Protein AF-A0A284R6Q2-F1 (afdb_monomer_lite)

Structure (mmCIF, N/CA/C/O backbone):
data_AF-A0A284R6Q2-F1
#
_entry.id   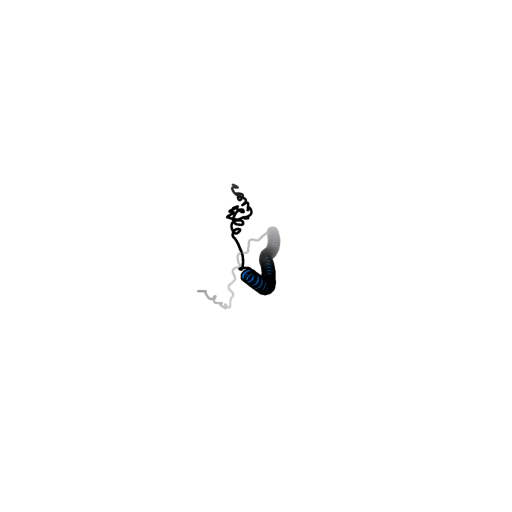AF-A0A284R6Q2-F1
#
loop_
_atom_site.group_PDB
_atom_site.id
_atom_site.type_symbol
_atom_site.label_atom_id
_atom_site.label_alt_id
_atom_site.label_comp_id
_atom_site.label_asym_id
_atom_site.label_entity_id
_atom_site.label_seq_id
_atom_site.pdbx_PDB_ins_code
_atom_site.Cartn_x
_atom_site.Cartn_y
_atom_site.Cartn_z
_atom_site.occupancy
_atom_site.B_iso_or_equiv
_atom_site.auth_seq_id
_atom_site.auth_comp_id
_atom_site.auth_asym_id
_atom_site.auth_atom_id
_atom_site.pdbx_PDB_model_num
ATOM 1 N N . MET A 1 1 ? -2.600 -5.615 -65.727 1.00 42.59 1 MET A N 1
ATOM 2 C CA . MET A 1 1 ? -2.266 -6.598 -66.776 1.00 42.59 1 MET A CA 1
ATOM 3 C C . MET A 1 1 ? -0.764 -6.537 -66.961 1.00 42.59 1 MET A C 1
ATOM 5 O O . MET A 1 1 ? -0.282 -5.507 -67.407 1.00 42.59 1 MET A O 1
ATOM 9 N N . SER A 1 2 ? -0.036 -7.556 -66.511 1.00 50.22 2 SER A N 1
ATOM 10 C CA . SER A 1 2 ? 1.425 -7.605 -66.630 1.00 50.22 2 SER A CA 1
ATOM 11 C C . SER A 1 2 ? 1.773 -8.408 -67.877 1.00 50.22 2 SER A C 1
ATOM 13 O O . SER A 1 2 ? 1.322 -9.544 -68.013 1.00 50.22 2 SER A O 1
ATOM 15 N N . SER A 1 3 ? 2.517 -7.809 -68.802 1.00 52.47 3 SER A N 1
ATOM 16 C CA . SER A 1 3 ? 3.010 -8.486 -69.999 1.00 52.47 3 SER A CA 1
ATOM 17 C C . SER A 1 3 ? 4.077 -9.509 -69.615 1.00 52.47 3 SER A C 1
ATOM 19 O O . SER A 1 3 ? 5.081 -9.163 -68.993 1.00 52.47 3 SER A O 1
ATOM 21 N N . SER A 1 4 ? 3.858 -10.768 -69.985 1.00 65.75 4 SER A N 1
ATOM 22 C CA . SER A 1 4 ? 4.861 -11.829 -69.917 1.00 65.75 4 SER A CA 1
ATOM 23 C C . SER A 1 4 ? 5.992 -11.486 -70.890 1.00 65.75 4 SER A C 1
ATOM 25 O O . SER A 1 4 ? 5.739 -11.338 -72.083 1.00 65.75 4 SER A O 1
ATOM 27 N N . ILE A 1 5 ? 7.221 -11.317 -70.398 1.00 66.38 5 ILE A N 1
ATOM 28 C CA . ILE A 1 5 ? 8.387 -11.108 -71.267 1.00 66.38 5 ILE A CA 1
ATOM 29 C C . ILE A 1 5 ? 8.678 -12.454 -71.940 1.00 66.38 5 ILE A C 1
ATOM 31 O O . ILE A 1 5 ? 9.118 -13.402 -71.292 1.00 66.38 5 ILE A O 1
ATOM 35 N N . GLU A 1 6 ? 8.344 -12.558 -73.224 1.00 70.19 6 GLU A N 1
ATOM 36 C CA . GLU A 1 6 ? 8.549 -13.756 -74.037 1.00 70.19 6 GLU A CA 1
ATOM 37 C C . GLU A 1 6 ? 10.051 -13.911 -74.329 1.00 70.19 6 GLU A C 1
ATOM 39 O O . GLU A 1 6 ? 10.641 -13.134 -75.079 1.00 70.19 6 GLU A O 1
ATOM 44 N N . TYR A 1 7 ? 10.696 -14.892 -73.694 1.00 63.41 7 TYR A N 1
ATOM 45 C CA . TYR A 1 7 ? 12.120 -15.164 -73.887 1.00 63.41 7 TYR A CA 1
ATOM 46 C C . TYR A 1 7 ? 12.334 -15.881 -75.228 1.00 63.41 7 TYR A C 1
ATOM 48 O O . TYR A 1 7 ? 12.028 -17.067 -75.366 1.00 63.41 7 TYR A O 1
ATOM 56 N N . ARG A 1 8 ? 12.831 -15.161 -76.240 1.00 67.94 8 ARG A N 1
ATOM 57 C CA . ARG A 1 8 ? 13.146 -15.730 -77.559 1.00 67.94 8 ARG A CA 1
ATOM 58 C C . ARG A 1 8 ? 14.566 -16.295 -77.586 1.00 67.94 8 ARG A C 1
ATOM 60 O O . ARG A 1 8 ? 15.537 -15.558 -77.461 1.00 67.94 8 ARG A O 1
ATOM 67 N N . HIS A 1 9 ? 14.689 -17.605 -77.804 1.00 63.28 9 HIS A N 1
ATOM 68 C CA . HIS A 1 9 ? 15.965 -18.255 -78.116 1.00 63.28 9 HIS A CA 1
ATOM 69 C C . HIS A 1 9 ? 16.362 -17.986 -79.577 1.00 63.28 9 HIS A C 1
ATOM 71 O O . HIS A 1 9 ? 16.120 -18.799 -80.469 1.00 63.28 9 HIS A O 1
ATOM 77 N N . SER A 1 10 ? 16.959 -16.824 -79.825 1.00 68.69 10 SER A N 1
ATOM 78 C CA . SER A 1 10 ? 17.623 -16.501 -81.091 1.00 68.69 10 SER A CA 1
ATOM 79 C C . SER A 1 10 ? 18.982 -17.212 -81.155 1.00 68.69 10 SER A C 1
ATOM 81 O O . SER A 1 10 ? 19.753 -17.149 -80.202 1.00 68.69 10 SER A O 1
ATOM 83 N N . VAL A 1 11 ? 19.309 -17.867 -82.277 1.00 76.12 11 VAL A N 1
ATOM 84 C CA . VAL A 1 11 ? 20.632 -18.501 -82.509 1.00 76.12 11 VAL A CA 1
ATOM 85 C C . VAL A 1 11 ? 21.751 -17.452 -82.651 1.00 76.12 11 VAL A C 1
ATOM 87 O O . VAL A 1 11 ? 22.927 -17.758 -82.471 1.00 76.12 11 VAL A O 1
ATOM 90 N N . THR A 1 12 ? 21.377 -16.199 -82.908 1.00 74.88 12 THR A N 1
ATOM 91 C CA . THR A 1 12 ? 22.277 -15.052 -83.024 1.00 74.88 12 THR A CA 1
ATOM 92 C C . THR A 1 12 ? 21.935 -14.063 -81.905 1.00 74.88 12 THR A C 1
ATOM 94 O O . THR A 1 12 ? 20.810 -13.556 -81.904 1.00 74.88 12 THR A O 1
ATOM 97 N N . PRO A 1 13 ? 22.836 -13.793 -80.941 1.00 76.88 13 PRO A N 1
ATOM 98 C CA . PRO A 1 13 ? 22.625 -12.731 -79.964 1.00 76.88 13 PRO A CA 1
ATOM 99 C C . PRO A 1 13 ? 22.548 -11.390 -80.698 1.00 76.88 13 PRO A C 1
ATOM 101 O O . PRO A 1 13 ? 23.409 -11.100 -81.533 1.00 76.88 13 PRO A O 1
ATOM 104 N N . GLU A 1 14 ? 21.537 -10.575 -80.399 1.00 77.50 14 GLU A N 1
ATOM 105 C CA . GLU A 1 14 ? 21.575 -9.172 -80.808 1.00 77.50 14 GLU A CA 1
ATOM 106 C C . GLU A 1 14 ? 22.763 -8.497 -80.107 1.00 77.50 14 GLU A C 1
ATOM 108 O O . GLU A 1 14 ? 22.982 -8.737 -78.913 1.00 77.50 14 GLU A O 1
ATOM 113 N N . PRO A 1 15 ? 23.569 -7.696 -80.825 1.00 77.38 15 PRO A N 1
ATOM 114 C CA . PRO A 1 15 ? 24.638 -6.941 -80.198 1.00 77.38 15 PRO A CA 1
ATOM 115 C C . PRO A 1 15 ? 24.018 -6.006 -79.161 1.00 77.38 15 PRO A C 1
ATOM 117 O O . PRO A 1 15 ? 23.198 -5.151 -79.485 1.00 77.38 15 PRO A O 1
ATOM 120 N N . TYR A 1 16 ? 24.398 -6.208 -77.902 1.00 82.12 16 TYR A N 1
ATOM 121 C CA . TYR A 1 16 ? 24.033 -5.316 -76.814 1.00 82.12 16 TYR A CA 1
ATOM 122 C C . TYR A 1 16 ? 24.585 -3.926 -77.131 1.00 82.12 16 TYR A C 1
ATOM 124 O O . TYR A 1 16 ? 25.800 -3.779 -77.277 1.00 82.12 16 TYR A O 1
ATOM 132 N N . GLU A 1 17 ? 23.711 -2.924 -77.250 1.00 81.69 17 GLU A N 1
ATOM 133 C CA . GLU A 1 17 ? 24.146 -1.530 -77.236 1.00 81.69 17 GLU A CA 1
ATOM 134 C C . GLU A 1 17 ? 24.750 -1.258 -75.856 1.00 81.69 17 GLU A C 1
ATOM 136 O O . GLU A 1 17 ? 24.031 -1.341 -74.853 1.00 81.69 17 GLU A O 1
ATOM 141 N N . PRO A 1 18 ? 26.063 -0.980 -75.765 1.00 79.50 18 PRO A N 1
ATOM 142 C CA . PRO A 1 18 ? 26.664 -0.631 -74.495 1.00 79.50 18 PRO A CA 1
ATOM 143 C C . PRO A 1 18 ? 25.937 0.590 -73.948 1.00 79.50 18 PRO A C 1
ATOM 145 O O . PRO A 1 18 ? 25.766 1.583 -74.661 1.00 79.50 18 PRO A O 1
ATOM 148 N N . ALA A 1 19 ? 25.522 0.525 -72.682 1.00 81.56 19 ALA A N 1
ATOM 149 C CA . ALA A 1 19 ? 25.089 1.722 -71.981 1.00 81.56 19 ALA A CA 1
ATOM 150 C C . ALA A 1 19 ? 26.166 2.811 -72.164 1.00 81.56 19 ALA A C 1
ATOM 152 O O . ALA A 1 19 ? 27.358 2.475 -72.143 1.00 81.56 19 ALA A O 1
ATOM 153 N N . PRO A 1 20 ? 25.780 4.083 -72.382 1.00 74.38 20 PRO A N 1
ATOM 154 C CA . PRO A 1 20 ? 26.744 5.162 -72.529 1.00 74.38 20 PRO A CA 1
ATOM 155 C C . PRO A 1 20 ? 27.717 5.103 -71.355 1.00 74.38 20 PRO A C 1
ATOM 157 O O . PRO A 1 20 ? 27.296 5.065 -70.197 1.00 74.38 20 PRO A O 1
ATOM 160 N N . MET A 1 21 ? 29.009 5.011 -71.677 1.00 65.94 21 MET A N 1
ATOM 161 C CA . MET A 1 21 ? 30.066 4.960 -70.675 1.00 65.94 21 MET A CA 1
ATOM 162 C C . MET A 1 21 ? 29.882 6.183 -69.767 1.00 65.94 21 MET A C 1
ATOM 164 O O . MET A 1 21 ? 29.704 7.287 -70.299 1.00 65.94 21 MET A O 1
ATOM 168 N N . PRO A 1 22 ? 29.851 6.020 -68.432 1.00 71.88 22 PRO A N 1
ATOM 169 C CA . PRO A 1 22 ? 29.847 7.177 -67.554 1.00 71.88 22 PRO A CA 1
ATOM 170 C C . PRO A 1 22 ? 31.046 8.065 -67.917 1.00 71.88 22 PRO A C 1
ATOM 172 O O . PRO A 1 22 ? 32.056 7.532 -68.391 1.00 71.88 22 PRO A O 1
ATOM 175 N N . PRO A 1 23 ? 30.935 9.395 -67.743 1.00 77.88 23 PRO A N 1
ATOM 176 C CA . PRO A 1 23 ? 32.050 10.306 -67.970 1.00 77.88 23 PRO A CA 1
ATOM 177 C C . PRO A 1 23 ? 33.322 9.727 -67.355 1.00 77.88 23 PRO A C 1
ATOM 179 O O . PRO A 1 23 ? 33.267 9.212 -66.235 1.00 77.88 23 PRO A O 1
ATOM 182 N N . GLU A 1 24 ? 34.428 9.758 -68.100 1.00 81.25 24 GLU A N 1
ATOM 183 C CA . GLU A 1 24 ? 35.729 9.316 -67.600 1.00 81.25 24 GLU A CA 1
ATOM 184 C C . GLU A 1 24 ? 36.103 10.211 -66.412 1.00 81.25 24 GLU A C 1
ATOM 186 O O . GLU A 1 24 ? 36.624 11.309 -66.589 1.00 81.25 24 GLU A O 1
ATOM 191 N N . LEU A 1 25 ? 35.749 9.763 -65.205 1.00 83.31 25 LEU A N 1
ATOM 192 C CA . LEU A 1 25 ? 36.156 10.378 -63.949 1.00 83.31 25 LEU A CA 1
ATOM 193 C C . LEU A 1 25 ? 37.678 10.364 -63.906 1.00 83.31 25 LEU A C 1
ATOM 195 O O . LEU A 1 25 ? 38.299 9.323 -64.161 1.00 83.31 25 LEU A O 1
ATOM 199 N N . THR A 1 26 ? 38.285 11.499 -63.568 1.00 90.69 26 THR A N 1
ATOM 200 C CA . THR A 1 26 ? 39.724 11.487 -63.313 1.00 90.69 26 THR A CA 1
ATOM 201 C C . THR A 1 26 ? 40.007 10.681 -62.047 1.00 90.69 26 THR A C 1
ATOM 203 O O . THR A 1 26 ? 39.134 10.450 -61.205 1.00 90.69 26 THR A O 1
ATOM 206 N N . PHE A 1 27 ? 41.245 10.215 -61.908 1.00 89.62 27 PHE A N 1
ATOM 207 C CA . PHE A 1 27 ? 41.653 9.433 -60.745 1.00 89.62 27 PHE A CA 1
ATOM 208 C C . PHE A 1 27 ? 41.407 10.195 -59.428 1.00 89.62 27 PHE A C 1
ATOM 210 O O . PHE A 1 27 ? 40.938 9.612 -58.454 1.00 89.62 27 PHE A O 1
ATOM 217 N N . GLU A 1 28 ? 41.631 11.510 -59.429 1.00 93.31 28 GLU A N 1
ATOM 218 C CA . GLU A 1 28 ? 41.389 12.392 -58.287 1.00 93.31 28 GLU A CA 1
ATOM 219 C C . GLU A 1 28 ? 39.900 12.479 -57.918 1.00 93.31 28 GLU A C 1
ATOM 221 O O . GLU A 1 28 ? 39.553 12.435 -56.740 1.00 93.31 28 GLU A O 1
ATOM 226 N N . GLU A 1 29 ? 39.002 12.564 -58.904 1.00 93.00 29 GLU A N 1
ATOM 227 C CA . GLU A 1 29 ? 37.554 12.600 -58.658 1.00 93.00 29 GLU A CA 1
ATOM 228 C C . GLU A 1 29 ? 37.052 11.277 -58.065 1.00 93.00 29 GLU A C 1
ATOM 230 O O . GLU A 1 29 ? 36.202 11.272 -57.172 1.00 93.00 29 GLU A O 1
ATOM 235 N N . TYR A 1 30 ? 37.613 10.149 -58.512 1.00 91.25 30 TYR A N 1
ATOM 236 C CA . TYR A 1 30 ? 37.315 8.838 -57.938 1.00 91.25 30 TYR A CA 1
ATOM 237 C C . TYR A 1 30 ? 37.776 8.728 -56.476 1.00 91.25 30 TYR A C 1
ATOM 239 O O . TYR A 1 30 ? 37.012 8.251 -55.636 1.00 91.25 30 TYR A O 1
ATOM 247 N N . GLU A 1 31 ? 38.983 9.197 -56.139 1.00 94.81 31 GLU A N 1
ATOM 248 C CA . GLU A 1 31 ? 39.463 9.204 -54.749 1.00 94.81 31 GLU A CA 1
ATOM 249 C C . GLU A 1 31 ? 38.564 10.045 -53.833 1.00 94.81 31 GLU A C 1
ATOM 251 O O . GLU A 1 31 ? 38.232 9.611 -52.725 1.00 94.81 31 GLU A O 1
ATOM 256 N N . VAL A 1 32 ? 38.113 11.214 -54.307 1.00 95.81 32 VAL A N 1
ATOM 257 C CA . VAL A 1 32 ? 37.174 12.065 -53.564 1.00 95.81 32 VAL A CA 1
ATOM 258 C C . VAL A 1 32 ? 35.862 11.321 -53.318 1.00 95.81 32 VAL A C 1
ATOM 260 O O . VAL A 1 32 ? 35.447 11.220 -52.163 1.00 95.81 32 VAL A O 1
ATOM 263 N N . LEU A 1 33 ? 35.259 10.719 -54.349 1.00 93.88 33 LEU A N 1
ATOM 264 C CA . LEU A 1 33 ? 34.008 9.962 -54.215 1.00 93.88 33 LEU A CA 1
ATOM 265 C C . LEU A 1 33 ? 34.126 8.795 -53.228 1.00 93.88 33 LEU A C 1
ATOM 267 O O . LEU A 1 33 ? 33.232 8.591 -52.407 1.00 93.88 33 LEU A O 1
ATOM 271 N N . VAL A 1 34 ? 35.232 8.047 -53.266 1.00 95.38 34 VAL A N 1
ATOM 272 C CA . VAL A 1 34 ? 35.475 6.947 -52.318 1.00 95.38 34 VAL A CA 1
ATOM 273 C C . VAL A 1 34 ? 35.595 7.474 -50.886 1.00 95.38 34 VAL A C 1
ATOM 275 O O . VAL A 1 34 ? 35.050 6.869 -49.962 1.00 95.38 34 VAL A O 1
ATOM 278 N N . SER A 1 35 ? 36.262 8.615 -50.686 1.00 96.25 35 SER A N 1
ATOM 279 C CA . SER A 1 35 ? 36.397 9.229 -49.360 1.00 96.25 35 SER A CA 1
ATOM 280 C C . SER A 1 35 ? 35.061 9.752 -48.813 1.00 96.25 35 SER A C 1
ATOM 282 O O . SER A 1 35 ? 34.751 9.557 -47.636 1.00 96.25 35 SER A O 1
ATOM 284 N N . GLU A 1 36 ? 34.226 10.344 -49.671 1.00 96.81 36 GLU A N 1
ATOM 285 C CA . GLU A 1 36 ? 32.878 10.797 -49.323 1.00 96.81 36 GLU A CA 1
ATOM 286 C C . GLU A 1 36 ? 31.960 9.616 -48.999 1.00 96.81 36 GLU A C 1
ATOM 288 O O . GLU A 1 36 ? 31.219 9.651 -48.013 1.00 96.81 36 GLU A O 1
ATOM 293 N N . GLN A 1 37 ? 32.039 8.536 -49.779 1.00 97.19 37 GLN A N 1
ATOM 294 C CA . GLN A 1 37 ? 31.293 7.312 -49.505 1.00 97.19 37 GLN A CA 1
ATOM 295 C C . GLN A 1 37 ? 31.694 6.704 -48.153 1.00 97.19 37 GLN A C 1
ATOM 297 O O . GLN A 1 37 ? 30.819 6.377 -47.354 1.00 97.19 37 GLN A O 1
ATOM 302 N N . ALA A 1 38 ? 32.993 6.621 -47.852 1.00 97.69 38 ALA A N 1
ATOM 303 C CA . ALA A 1 38 ? 33.466 6.129 -46.558 1.00 97.69 38 ALA A CA 1
ATOM 304 C C . ALA A 1 38 ? 32.968 7.010 -45.399 1.00 97.69 38 ALA A C 1
ATOM 306 O O . ALA A 1 38 ? 32.428 6.504 -44.416 1.00 97.69 38 ALA A O 1
ATOM 307 N N . SER A 1 39 ? 33.062 8.337 -45.538 1.00 97.88 39 SER A N 1
ATOM 308 C CA . SER A 1 39 ? 32.583 9.271 -44.513 1.00 97.88 39 SER A CA 1
ATOM 309 C C . SER A 1 39 ? 31.068 9.178 -44.298 1.00 97.88 39 SER A C 1
ATOM 311 O O . SER A 1 39 ? 30.586 9.218 -43.164 1.00 97.88 39 SER A O 1
ATOM 313 N N . THR A 1 40 ? 30.285 9.048 -45.369 1.00 97.75 40 THR A N 1
ATOM 314 C CA . THR A 1 40 ? 28.825 8.907 -45.261 1.00 97.75 40 THR A CA 1
ATOM 315 C C . THR A 1 40 ? 28.418 7.577 -44.627 1.00 97.75 40 THR A C 1
ATOM 317 O O . THR A 1 40 ? 27.494 7.563 -43.812 1.00 97.75 40 THR A O 1
ATOM 320 N N . GLU A 1 41 ? 29.128 6.485 -44.918 1.00 97.44 41 GLU A N 1
ATOM 321 C CA . GLU A 1 41 ? 28.904 5.181 -44.288 1.00 97.44 41 GLU A CA 1
ATOM 322 C C . GLU A 1 41 ? 29.234 5.202 -42.787 1.00 97.44 41 GLU A C 1
ATOM 324 O O . GLU A 1 41 ? 28.419 4.764 -41.971 1.00 97.44 41 GLU A O 1
ATOM 329 N N . GLU A 1 42 ? 30.365 5.794 -42.394 1.00 97.94 42 GLU A N 1
ATOM 330 C CA . GLU A 1 42 ? 30.721 5.983 -40.981 1.00 97.94 42 GLU A CA 1
ATOM 331 C C . GLU A 1 42 ? 29.665 6.808 -40.229 1.00 97.94 42 GLU A C 1
ATOM 333 O O . GLU A 1 42 ? 29.224 6.425 -39.140 1.00 97.94 42 GLU A O 1
ATOM 338 N N . ASN A 1 43 ? 29.195 7.907 -40.829 1.00 98.12 43 ASN A N 1
ATOM 339 C CA . ASN A 1 43 ? 28.131 8.735 -40.258 1.00 98.12 43 ASN A CA 1
ATOM 340 C C . ASN A 1 43 ? 26.809 7.965 -40.115 1.00 98.12 43 ASN A C 1
ATOM 342 O O . ASN A 1 43 ? 26.113 8.114 -39.107 1.00 98.12 43 ASN A O 1
ATOM 346 N N . TYR A 1 44 ? 26.461 7.123 -41.092 1.00 98.31 44 TYR A N 1
ATOM 347 C CA . TYR A 1 44 ? 25.275 6.272 -41.019 1.00 98.31 44 TYR A CA 1
ATOM 348 C C . TYR A 1 44 ? 25.376 5.260 -39.872 1.00 98.31 44 TYR A C 1
ATOM 350 O O . TYR A 1 44 ? 24.426 5.107 -39.101 1.00 9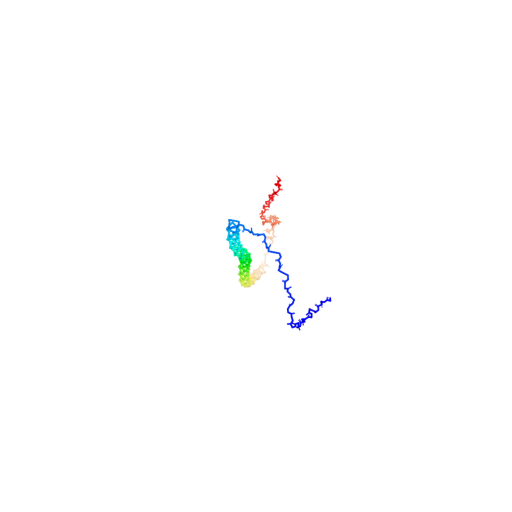8.31 44 TYR A O 1
ATOM 358 N N . LEU A 1 45 ? 26.531 4.611 -39.705 1.00 98.31 45 LEU A N 1
ATOM 359 C CA . LEU A 1 45 ? 26.764 3.675 -38.604 1.00 98.31 45 LEU A CA 1
ATOM 360 C C . LEU A 1 45 ? 26.679 4.371 -37.239 1.00 98.31 45 LEU A C 1
ATOM 362 O O . LEU A 1 45 ? 26.037 3.850 -36.325 1.00 98.31 45 LEU A O 1
ATOM 366 N N . ALA A 1 46 ? 27.244 5.573 -37.109 1.00 98.25 46 ALA A N 1
ATOM 367 C CA . ALA A 1 46 ? 27.128 6.374 -35.892 1.00 98.25 46 ALA A CA 1
ATOM 368 C C . ALA A 1 46 ? 25.666 6.763 -35.591 1.00 98.25 46 ALA A C 1
ATOM 370 O O . ALA A 1 46 ? 25.195 6.625 -34.457 1.00 98.25 46 ALA A O 1
ATOM 371 N N . ALA A 1 47 ? 24.911 7.196 -36.605 1.00 98.44 47 ALA A N 1
ATOM 372 C CA . ALA A 1 47 ? 23.490 7.513 -36.466 1.00 98.44 47 ALA A CA 1
ATOM 373 C C . ALA A 1 47 ? 22.656 6.283 -36.062 1.00 98.44 47 ALA A C 1
ATOM 375 O O . ALA A 1 47 ? 21.770 6.379 -35.213 1.00 98.44 47 ALA A O 1
ATOM 376 N N . MET A 1 48 ? 22.965 5.108 -36.613 1.00 97.69 48 MET A N 1
ATOM 377 C CA . MET A 1 48 ? 22.317 3.855 -36.224 1.00 97.69 48 MET A CA 1
ATOM 378 C C . MET A 1 48 ? 22.617 3.483 -34.769 1.00 97.69 48 MET A C 1
ATOM 380 O O . MET A 1 48 ? 21.684 3.158 -34.033 1.00 97.69 48 MET A O 1
ATOM 384 N N . GLY A 1 49 ? 23.873 3.612 -34.329 1.00 98.31 49 GLY A N 1
ATOM 385 C CA . GLY A 1 49 ? 24.259 3.360 -32.938 1.00 98.31 49 GLY A CA 1
ATOM 386 C C . GLY A 1 49 ? 23.511 4.260 -31.951 1.00 98.31 49 GLY A C 1
ATOM 387 O O . GLY A 1 49 ? 22.869 3.772 -31.023 1.00 98.31 49 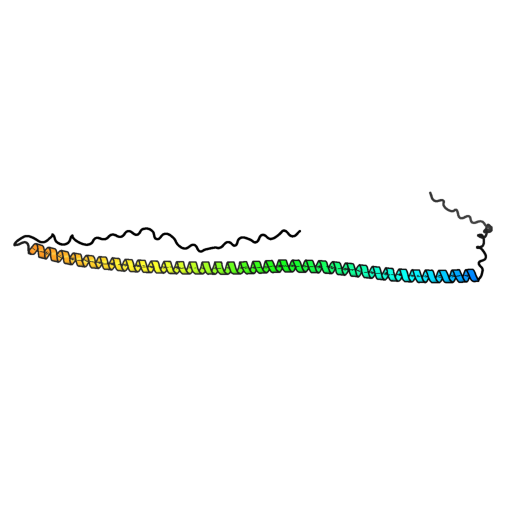GLY A O 1
ATOM 388 N N . THR A 1 50 ? 23.491 5.572 -32.202 1.00 98.50 50 THR A N 1
ATOM 389 C CA . THR A 1 50 ? 22.750 6.521 -31.346 1.00 98.50 50 THR A CA 1
ATOM 390 C C . THR A 1 50 ? 21.242 6.245 -31.319 1.00 98.50 50 THR A C 1
ATOM 392 O O . THR A 1 50 ? 20.601 6.351 -30.271 1.00 98.50 50 THR A O 1
ATOM 395 N N . HIS A 1 51 ? 20.651 5.837 -32.444 1.00 98.38 51 HIS A N 1
ATOM 396 C CA . HIS A 1 51 ? 19.236 5.477 -32.504 1.00 98.38 51 HIS A CA 1
ATOM 397 C C . HIS A 1 51 ? 18.916 4.196 -31.715 1.00 98.38 51 HIS A C 1
ATOM 399 O O . HIS A 1 51 ? 17.859 4.104 -31.081 1.00 98.38 51 HIS A O 1
ATOM 405 N N . GLU A 1 52 ? 19.810 3.207 -31.723 1.00 98.50 52 GLU A N 1
ATOM 406 C CA . GLU A 1 52 ? 19.678 2.006 -30.895 1.00 98.50 52 GLU A CA 1
ATOM 407 C C . GLU A 1 52 ? 19.763 2.330 -29.400 1.00 98.50 52 GLU A C 1
ATOM 409 O O . GLU A 1 52 ? 18.917 1.875 -28.625 1.00 98.50 52 GLU A O 1
ATOM 414 N N . GLU A 1 53 ? 20.711 3.175 -28.995 1.00 98.44 53 GLU A N 1
ATOM 415 C CA . GLU A 1 53 ? 20.834 3.645 -27.612 1.00 98.44 53 GLU A CA 1
ATOM 416 C C . GLU A 1 53 ? 19.568 4.370 -27.143 1.00 98.44 53 GLU A C 1
ATOM 418 O O . GLU A 1 53 ? 19.026 4.054 -26.078 1.00 98.44 53 GLU A O 1
ATOM 423 N N . TRP A 1 54 ? 19.031 5.267 -27.973 1.00 98.56 54 TRP A N 1
ATOM 424 C CA . TRP A 1 54 ? 17.788 5.977 -27.683 1.00 98.56 54 TRP A CA 1
ATOM 425 C C . TRP A 1 54 ? 16.595 5.027 -27.502 1.00 98.56 54 TRP A C 1
ATOM 427 O O . TRP A 1 54 ? 15.794 5.192 -26.576 1.00 98.56 54 TRP A O 1
ATOM 437 N N . LYS A 1 55 ? 16.480 3.977 -28.328 1.00 98.56 55 LYS A N 1
ATOM 438 C CA . LYS A 1 55 ? 15.443 2.943 -28.152 1.00 98.56 55 LYS A CA 1
ATOM 439 C C . LYS A 1 55 ? 15.578 2.230 -26.812 1.00 98.56 55 LYS A C 1
ATOM 441 O O . LYS A 1 55 ? 14.577 2.002 -26.130 1.00 98.56 55 LYS A O 1
ATOM 446 N N . VAL A 1 56 ? 16.802 1.877 -26.424 1.00 98.69 56 VAL A N 1
ATOM 447 C CA . VAL A 1 56 ? 17.069 1.231 -25.134 1.00 98.69 56 VAL A CA 1
ATOM 448 C C . VAL A 1 56 ? 16.697 2.159 -23.978 1.00 98.69 56 VAL A C 1
ATOM 450 O O . VAL A 1 56 ? 16.080 1.712 -23.008 1.00 98.69 56 VAL A O 1
ATOM 453 N N . GLU A 1 57 ? 17.023 3.446 -24.073 1.00 98.62 57 GLU A N 1
ATOM 454 C CA . GLU A 1 57 ? 16.656 4.441 -23.067 1.00 98.62 57 GLU A CA 1
ATOM 455 C C . GLU A 1 57 ? 15.136 4.601 -22.949 1.00 98.62 57 GLU A C 1
ATOM 457 O O . GLU A 1 57 ? 14.603 4.545 -21.840 1.00 98.62 57 GLU A O 1
ATOM 462 N N . LYS A 1 58 ? 14.410 4.649 -24.072 1.00 98.56 58 LYS A N 1
ATOM 463 C CA . LYS A 1 58 ? 12.940 4.687 -24.074 1.00 98.56 58 LYS A CA 1
ATOM 464 C C . LYS A 1 58 ? 12.296 3.481 -23.404 1.00 98.56 58 LYS A C 1
ATOM 466 O O . LYS A 1 58 ? 11.337 3.631 -22.646 1.00 98.56 58 LYS A O 1
ATOM 471 N N . VAL A 1 59 ? 12.830 2.282 -23.625 1.00 98.69 59 VAL A N 1
ATOM 472 C CA . VAL A 1 59 ? 12.340 1.075 -22.941 1.00 98.69 59 VAL A CA 1
ATOM 473 C C . VAL A 1 59 ? 12.610 1.145 -21.434 1.00 98.69 59 VAL A C 1
ATOM 475 O O . VAL A 1 59 ? 11.751 0.760 -20.635 1.00 98.69 59 VAL A O 1
ATOM 478 N N . LYS A 1 60 ? 13.779 1.652 -21.022 1.00 98.38 60 LYS A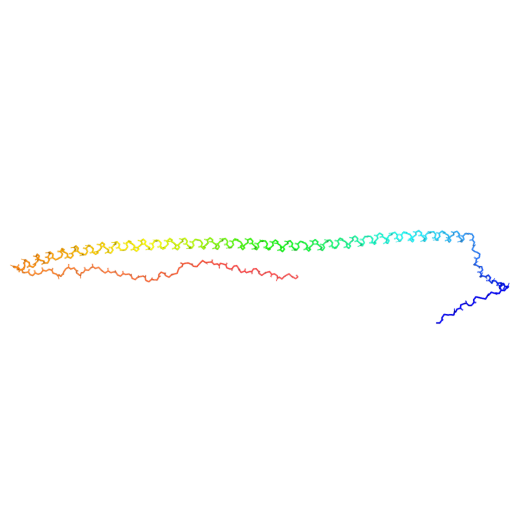 N 1
ATOM 479 C CA . LYS A 1 60 ? 14.102 1.859 -19.601 1.00 98.38 60 LYS A CA 1
ATOM 480 C C . LYS A 1 60 ? 13.157 2.876 -18.957 1.00 98.38 60 LYS A C 1
ATOM 482 O O . LYS A 1 60 ? 12.645 2.601 -17.873 1.00 98.38 60 LYS A O 1
ATOM 487 N N . GLU A 1 61 ? 12.894 3.995 -19.628 1.00 98.44 61 GLU A N 1
ATOM 488 C CA . GLU A 1 61 ? 11.971 5.045 -19.183 1.00 98.44 61 GLU A CA 1
ATOM 489 C C . GLU A 1 61 ? 10.560 4.482 -18.954 1.00 98.44 61 GLU A C 1
ATOM 491 O O . GLU A 1 61 ? 10.040 4.557 -17.838 1.00 98.44 61 GLU A O 1
ATOM 496 N N . ALA A 1 62 ? 9.993 3.796 -19.952 1.00 98.38 62 ALA A N 1
ATOM 497 C CA . ALA A 1 62 ? 8.664 3.189 -19.850 1.00 98.38 62 ALA A CA 1
ATOM 498 C C . ALA A 1 62 ? 8.572 2.146 -18.719 1.00 98.38 62 ALA A C 1
ATOM 500 O O . ALA A 1 62 ? 7.570 2.055 -18.004 1.00 98.38 62 ALA A O 1
ATOM 501 N N . ARG A 1 63 ? 9.634 1.355 -18.511 1.00 98.31 63 ARG A N 1
ATOM 502 C CA . ARG A 1 63 ? 9.687 0.375 -17.416 1.00 98.31 63 ARG A CA 1
ATOM 503 C C . ARG A 1 63 ? 9.704 1.050 -16.044 1.00 98.31 63 ARG A C 1
ATOM 505 O O . ARG A 1 63 ? 9.062 0.549 -15.121 1.00 98.31 63 ARG A O 1
ATOM 512 N N . LEU A 1 64 ? 10.439 2.152 -15.899 1.00 98.50 64 LEU A N 1
ATOM 513 C CA . LEU A 1 64 ? 10.491 2.916 -14.653 1.00 98.50 64 LEU A CA 1
ATOM 514 C C . LEU A 1 64 ? 9.158 3.599 -14.352 1.00 98.50 64 LEU A C 1
ATOM 516 O O . LEU A 1 64 ? 8.723 3.576 -13.203 1.00 98.50 64 LEU A O 1
ATOM 520 N N . GLU A 1 65 ? 8.499 4.168 -15.359 1.00 98.25 65 GLU A N 1
ATOM 521 C CA . GLU A 1 65 ? 7.174 4.773 -15.205 1.00 98.25 65 GLU A CA 1
ATOM 522 C C . GLU A 1 65 ? 6.142 3.742 -14.739 1.00 98.25 65 GLU A C 1
ATOM 524 O O . GLU A 1 65 ? 5.475 3.954 -13.726 1.00 98.25 65 GLU A O 1
ATOM 529 N N . LYS A 1 66 ? 6.099 2.566 -15.379 1.00 98.25 66 LYS A N 1
ATOM 530 C CA . LYS A 1 66 ? 5.232 1.463 -14.942 1.00 98.25 66 LYS A CA 1
ATOM 531 C C . LYS A 1 66 ? 5.486 1.071 -13.482 1.00 98.25 66 LYS A C 1
ATOM 533 O O . LYS A 1 66 ? 4.545 0.900 -12.714 1.00 98.25 66 LYS A O 1
ATOM 538 N N . LEU A 1 67 ? 6.755 0.966 -13.083 1.00 98.38 67 LEU A N 1
ATOM 539 C CA . LEU A 1 67 ? 7.122 0.606 -11.712 1.00 98.38 67 LEU A CA 1
ATOM 540 C C . LEU A 1 67 ? 6.695 1.676 -10.695 1.00 98.38 67 LEU A C 1
ATOM 542 O O . LEU A 1 67 ? 6.295 1.328 -9.583 1.00 98.38 67 LEU A O 1
ATOM 546 N N . LYS A 1 68 ? 6.758 2.964 -11.056 1.00 98.56 68 LYS A N 1
ATOM 547 C CA . LYS A 1 68 ? 6.256 4.057 -10.208 1.00 98.56 68 LYS A CA 1
ATOM 548 C C . LYS A 1 68 ? 4.751 3.928 -9.979 1.00 98.56 68 LYS A C 1
ATOM 550 O O . LYS A 1 68 ? 4.334 3.921 -8.824 1.00 98.56 68 LYS A O 1
ATOM 555 N N . VAL A 1 69 ? 3.975 3.729 -11.044 1.00 98.56 69 VAL A N 1
ATOM 556 C CA . VAL A 1 69 ? 2.516 3.541 -10.958 1.00 98.56 69 VAL A CA 1
ATOM 557 C C . VAL A 1 69 ? 2.164 2.320 -10.103 1.00 98.56 69 VAL A C 1
ATOM 559 O O . VAL A 1 69 ? 1.327 2.413 -9.206 1.00 98.56 69 VAL A O 1
ATOM 562 N N . ASP A 1 70 ? 2.846 1.188 -10.305 1.00 98.31 70 ASP A N 1
ATOM 563 C CA . ASP A 1 70 ? 2.622 -0.019 -9.499 1.00 98.31 70 ASP A CA 1
ATOM 564 C C . ASP A 1 70 ? 2.926 0.231 -8.011 1.00 98.31 70 ASP A C 1
ATOM 566 O O . ASP A 1 70 ? 2.181 -0.212 -7.132 1.00 98.31 70 ASP A O 1
ATOM 570 N N . ARG A 1 71 ? 4.003 0.968 -7.707 1.00 98.38 71 ARG A N 1
ATOM 571 C CA . ARG A 1 71 ? 4.374 1.322 -6.330 1.00 98.38 71 ARG A CA 1
ATOM 572 C C . ARG A 1 71 ? 3.339 2.236 -5.676 1.00 98.38 71 ARG A C 1
ATOM 574 O O . ARG A 1 71 ? 3.017 2.030 -4.507 1.00 98.38 71 ARG A O 1
ATOM 581 N N . GLU A 1 72 ? 2.827 3.222 -6.402 1.00 98.38 72 GLU A N 1
ATOM 582 C CA . GLU A 1 72 ? 1.772 4.119 -5.921 1.00 98.38 72 GLU A CA 1
ATOM 583 C C . GLU A 1 72 ? 0.475 3.349 -5.651 1.00 98.38 72 GLU A C 1
ATOM 585 O O . GLU A 1 72 ? -0.075 3.448 -4.553 1.00 98.38 72 GLU A O 1
ATOM 590 N N . ALA A 1 73 ? 0.060 2.473 -6.571 1.00 98.38 73 ALA A N 1
ATOM 591 C CA . ALA A 1 73 ? -1.103 1.609 -6.382 1.00 98.38 73 ALA A CA 1
ATOM 592 C C . ALA A 1 73 ? -0.958 0.684 -5.157 1.00 98.38 73 ALA A C 1
ATOM 594 O O . ALA A 1 73 ? -1.915 0.462 -4.410 1.00 98.38 73 ALA A O 1
ATOM 595 N N . TRP A 1 74 ? 0.242 0.148 -4.907 1.00 97.94 74 TRP A N 1
ATOM 596 C CA . TRP A 1 74 ? 0.530 -0.619 -3.690 1.00 97.94 74 TRP A CA 1
ATOM 597 C C . TRP A 1 74 ? 0.472 0.235 -2.421 1.00 97.94 74 TRP A C 1
ATOM 599 O O . TRP A 1 74 ? -0.066 -0.216 -1.407 1.00 97.94 74 TRP A O 1
ATOM 609 N N . ALA A 1 75 ? 0.987 1.465 -2.465 1.00 98.56 75 ALA A N 1
ATOM 610 C CA . ALA A 1 75 ? 0.935 2.386 -1.335 1.00 98.56 75 ALA A CA 1
ATOM 611 C C . ALA A 1 75 ? -0.510 2.771 -0.975 1.00 98.56 75 ALA A C 1
ATOM 613 O O . ALA A 1 75 ? -0.854 2.823 0.206 1.00 98.56 75 ALA A O 1
ATOM 614 N N . GLU A 1 76 ? -1.379 2.990 -1.964 1.00 98.31 76 GLU A N 1
ATOM 615 C CA . GLU A 1 76 ? -2.805 3.234 -1.726 1.00 98.31 76 GLU A CA 1
ATOM 616 C C . GLU A 1 76 ? -3.506 2.023 -1.109 1.00 98.31 76 GLU A C 1
ATOM 618 O O . GLU A 1 76 ? -4.211 2.169 -0.109 1.00 98.31 76 GLU A O 1
ATOM 623 N N . LYS A 1 77 ? -3.256 0.814 -1.629 1.00 98.19 77 LYS A N 1
ATOM 624 C CA . LYS A 1 77 ? -3.794 -0.426 -1.044 1.00 98.19 77 LYS A CA 1
ATOM 625 C C . LYS 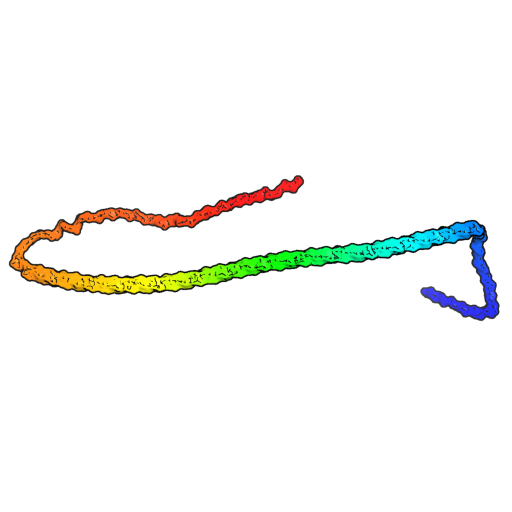A 1 77 ? -3.382 -0.594 0.416 1.00 98.19 77 LYS A C 1
ATOM 627 O O . LYS A 1 77 ? -4.221 -0.946 1.242 1.00 98.19 77 LYS A O 1
ATOM 632 N N . LEU A 1 78 ? -2.122 -0.308 0.748 1.00 98.44 78 LEU A N 1
ATOM 633 C CA . LEU A 1 78 ? -1.637 -0.354 2.130 1.00 98.44 78 LEU A CA 1
ATOM 634 C C . LEU A 1 78 ? -2.355 0.658 3.025 1.00 98.44 78 LEU A C 1
ATOM 636 O O . LEU A 1 78 ? -2.783 0.294 4.115 1.00 98.44 78 LEU A O 1
ATOM 640 N N . LYS A 1 79 ? -2.561 1.894 2.557 1.00 98.12 79 LYS A N 1
ATOM 641 C CA . LYS A 1 79 ? -3.322 2.902 3.313 1.00 98.12 79 LYS A CA 1
ATOM 642 C C . LYS A 1 79 ? -4.766 2.465 3.565 1.00 98.12 79 LYS A C 1
ATOM 644 O O . LYS A 1 79 ? -5.287 2.687 4.653 1.00 98.12 79 LYS A O 1
ATOM 649 N N . VAL A 1 80 ? -5.417 1.844 2.579 1.00 98.25 80 VAL A N 1
ATOM 650 C CA . VAL A 1 80 ? -6.782 1.310 2.736 1.00 98.25 80 VAL A CA 1
ATOM 651 C C . VAL A 1 80 ? -6.811 0.175 3.760 1.00 98.25 80 VAL A C 1
ATOM 653 O O . VAL A 1 80 ? -7.690 0.157 4.619 1.00 98.25 80 VAL A O 1
ATOM 656 N N . LEU A 1 81 ? -5.844 -0.745 3.707 1.00 98.00 81 LEU A N 1
ATOM 657 C CA . LEU A 1 81 ? -5.736 -1.831 4.683 1.00 98.00 81 LEU A CA 1
ATOM 658 C C . LEU A 1 81 ? -5.487 -1.308 6.098 1.00 98.00 81 LEU A C 1
ATOM 660 O O . LEU A 1 81 ? -6.153 -1.762 7.021 1.00 98.00 81 LEU A O 1
ATOM 664 N N . GLN A 1 82 ? -4.605 -0.321 6.254 1.00 98.38 82 GLN A N 1
ATOM 665 C CA . GLN A 1 82 ? -4.323 0.294 7.547 1.00 98.38 82 GLN A CA 1
ATOM 666 C C . GLN A 1 82 ? -5.577 0.935 8.157 1.00 98.38 82 GLN A C 1
ATOM 668 O O . GLN A 1 82 ? -5.896 0.675 9.312 1.00 98.38 82 GLN A O 1
ATOM 673 N N . LYS A 1 83 ? -6.336 1.719 7.378 1.00 97.81 83 LYS A N 1
ATOM 674 C CA . LYS A 1 83 ? -7.600 2.306 7.857 1.00 97.81 83 LYS A CA 1
ATOM 675 C C . LYS A 1 83 ? -8.596 1.235 8.292 1.00 97.81 83 LYS A C 1
ATOM 677 O O . LYS A 1 83 ? -9.215 1.355 9.342 1.00 97.81 83 LYS A O 1
ATOM 682 N N . LYS A 1 84 ? -8.716 0.164 7.507 1.00 97.56 84 LYS A N 1
ATOM 683 C CA . LYS A 1 84 ? -9.610 -0.953 7.823 1.00 97.56 84 LYS A CA 1
ATOM 684 C C . LYS A 1 84 ? -9.187 -1.693 9.098 1.00 97.56 84 LYS A C 1
ATOM 686 O O . LYS A 1 84 ? -10.040 -2.140 9.858 1.00 97.56 84 LYS A O 1
ATOM 691 N N . GLU A 1 85 ? -7.885 -1.833 9.334 1.00 97.75 85 GLU A N 1
ATOM 692 C CA . GLU A 1 85 ? -7.350 -2.414 10.568 1.00 97.75 85 GLU A CA 1
ATOM 693 C C . GLU A 1 85 ? -7.639 -1.524 11.785 1.00 97.75 85 GLU A C 1
ATOM 695 O O . GLU A 1 85 ? -8.071 -2.021 12.825 1.00 97.75 85 GLU A O 1
ATOM 700 N N . GLU A 1 86 ? -7.468 -0.207 11.652 1.00 97.81 86 GLU A N 1
ATOM 701 C CA . GLU A 1 86 ? -7.806 0.761 12.700 1.00 97.81 86 GLU A CA 1
ATOM 702 C C . GLU A 1 86 ? -9.308 0.739 13.036 1.00 97.81 86 GLU A C 1
ATOM 704 O O . GLU A 1 86 ? -9.668 0.705 14.215 1.00 97.81 86 GLU A O 1
ATOM 709 N N . GLU A 1 87 ? -10.181 0.672 12.027 1.00 97.69 87 GLU A N 1
ATOM 710 C CA . GLU A 1 87 ? -11.633 0.515 12.200 1.00 97.69 87 GLU A CA 1
ATOM 711 C C . GLU A 1 87 ? -11.990 -0.796 12.912 1.00 97.69 87 GLU A C 1
ATOM 713 O O . GLU A 1 87 ? -12.773 -0.789 13.862 1.00 97.69 87 GLU A O 1
ATOM 718 N N . TRP A 1 88 ? -11.384 -1.918 12.509 1.00 97.31 88 TRP A N 1
ATOM 719 C CA . TRP A 1 88 ? -11.604 -3.211 13.163 1.00 97.31 88 TRP A CA 1
ATOM 720 C C . TRP A 1 88 ? -11.197 -3.177 14.637 1.00 97.31 88 TRP A C 1
ATOM 722 O O . TRP A 1 88 ? -11.928 -3.649 15.506 1.00 97.31 88 TRP A O 1
ATOM 732 N N . LYS A 1 89 ? -10.052 -2.560 14.935 1.00 97.44 89 LYS A N 1
ATOM 733 C CA . LYS A 1 89 ? -9.554 -2.407 16.302 1.00 97.44 89 LYS A CA 1
ATOM 734 C C . LYS A 1 89 ? -10.448 -1.496 17.147 1.00 97.44 89 LYS A C 1
ATOM 736 O O . LYS A 1 89 ? -10.582 -1.717 18.350 1.00 97.44 89 LYS A O 1
ATOM 741 N N . ALA A 1 90 ? -11.046 -0.469 16.546 1.00 97.38 90 ALA A N 1
ATOM 742 C CA . ALA A 1 90 ? -12.017 0.386 17.220 1.00 97.38 90 ALA A CA 1
ATOM 743 C C . ALA A 1 90 ? -13.324 -0.368 17.517 1.00 97.38 90 ALA A C 1
ATOM 745 O O . ALA A 1 90 ? -13.835 -0.282 18.633 1.00 97.38 90 ALA A O 1
ATOM 746 N N . GLU A 1 91 ? -13.827 -1.153 16.562 1.00 96.44 91 GLU A N 1
ATOM 747 C CA . GLU A 1 91 ? -15.030 -1.971 16.750 1.00 96.44 91 GLU A CA 1
ATOM 748 C C . GLU A 1 91 ? -14.816 -3.067 17.806 1.00 96.44 91 GLU A C 1
ATOM 750 O O . GLU A 1 91 ? -15.683 -3.287 18.648 1.00 96.44 91 GLU A O 1
ATOM 755 N N . GLU A 1 92 ? -13.646 -3.713 17.827 1.00 97.19 92 GLU A N 1
ATOM 756 C CA . GLU A 1 92 ? -13.301 -4.708 18.849 1.00 97.19 92 GLU A CA 1
ATOM 757 C C . GLU A 1 92 ? -13.313 -4.104 20.259 1.00 97.19 92 GLU A C 1
ATOM 759 O O . GLU A 1 92 ? -13.880 -4.695 21.181 1.00 97.19 92 GLU A O 1
ATOM 764 N N . LYS A 1 93 ? -12.753 -2.898 20.425 1.00 96.88 93 LYS A N 1
ATOM 765 C CA . LYS A 1 93 ? -12.830 -2.162 21.695 1.00 96.88 93 LYS A CA 1
ATOM 766 C C . LYS A 1 93 ? -14.269 -1.830 22.070 1.00 96.88 93 LYS A C 1
ATOM 768 O O . LYS A 1 93 ? -14.661 -2.099 23.199 1.00 96.88 93 LYS A O 1
ATOM 773 N N . ARG A 1 94 ? -15.080 -1.337 21.124 1.00 96.56 94 ARG A N 1
ATOM 774 C CA . ARG A 1 94 ? -16.496 -1.037 21.391 1.00 96.56 94 ARG A CA 1
ATOM 775 C C . ARG A 1 94 ? -17.254 -2.281 21.854 1.00 96.56 94 ARG A C 1
ATOM 777 O O . ARG A 1 94 ? -18.020 -2.210 22.807 1.00 96.56 94 ARG A O 1
ATOM 784 N N . GLN A 1 95 ? -17.006 -3.433 21.232 1.00 96.81 95 GLN A N 1
ATOM 785 C CA . GLN A 1 95 ? -17.614 -4.694 21.658 1.00 96.81 95 GLN A CA 1
ATOM 786 C C . GLN A 1 95 ? -17.129 -5.163 23.033 1.00 96.81 95 GLN A C 1
ATOM 788 O O . GLN A 1 95 ? -17.903 -5.776 23.770 1.00 96.81 95 GLN A O 1
ATOM 793 N N . ALA A 1 96 ? -15.861 -4.934 23.379 1.00 97.19 96 ALA A N 1
ATOM 794 C CA . ALA A 1 96 ? -15.348 -5.240 24.711 1.00 97.19 96 ALA A CA 1
ATOM 795 C C . ALA A 1 96 ? -16.036 -4.370 25.775 1.00 97.19 96 ALA A C 1
ATOM 797 O O . ALA A 1 96 ? -16.551 -4.914 26.753 1.00 97.19 96 ALA A O 1
ATOM 798 N N . ASP A 1 97 ? -16.146 -3.065 25.524 1.00 96.75 97 ASP A N 1
ATOM 799 C CA . ASP A 1 97 ? -16.812 -2.109 26.413 1.00 96.75 97 ASP A CA 1
ATOM 800 C C . ASP A 1 97 ? -18.310 -2.436 26.568 1.00 96.75 97 ASP A C 1
ATOM 802 O O . ASP A 1 97 ? -18.841 -2.451 27.679 1.00 96.75 97 ASP A O 1
ATOM 806 N N . GLU A 1 98 ? -19.006 -2.778 25.475 1.00 97.25 98 GLU A N 1
ATOM 807 C CA . GLU A 1 98 ? -20.411 -3.213 25.513 1.00 97.25 98 GLU A CA 1
ATOM 808 C C . GLU A 1 98 ? -20.592 -4.481 26.363 1.00 97.25 98 GLU A C 1
ATOM 810 O O . GLU A 1 98 ? -21.525 -4.572 27.167 1.00 97.25 98 GLU A O 1
ATOM 815 N N . LYS A 1 99 ? -19.688 -5.461 26.231 1.00 96.94 99 LYS A N 1
ATOM 816 C CA . LYS A 1 99 ? -19.718 -6.686 27.044 1.00 96.94 99 LYS A CA 1
ATOM 817 C C . LYS A 1 99 ? -19.464 -6.397 28.519 1.00 96.94 99 LYS A C 1
ATOM 819 O O . LYS A 1 99 ? -20.152 -6.970 29.364 1.00 96.94 99 LYS A O 1
ATOM 824 N N . GLU A 1 100 ? -18.516 -5.521 28.837 1.00 96.38 100 GLU A N 1
ATOM 825 C CA . GLU A 1 100 ? -18.230 -5.119 30.216 1.00 96.38 100 GLU A CA 1
ATOM 826 C C . GLU A 1 100 ? -19.413 -4.367 30.837 1.00 96.38 100 GLU A C 1
ATOM 828 O O . GLU A 1 100 ? -19.797 -4.630 31.982 1.00 96.38 100 GLU A O 1
ATOM 833 N N . HIS A 1 101 ? -20.059 -3.495 30.063 1.00 94.81 101 HIS A N 1
ATOM 834 C CA . HIS A 1 101 ? -21.252 -2.782 30.498 1.00 94.81 101 HIS A CA 1
ATOM 835 C C . HIS A 1 101 ? -22.424 -3.741 30.761 1.00 94.81 101 HIS A C 1
ATOM 837 O O . HIS A 1 101 ? -23.090 -3.644 31.794 1.00 94.81 101 HIS A O 1
ATOM 843 N N . LEU A 1 102 ? -22.659 -4.710 29.870 1.00 97.38 102 LEU A N 1
ATOM 844 C CA . LEU A 1 102 ? -23.682 -5.745 30.063 1.00 97.38 102 LEU A CA 1
ATOM 845 C C . LEU A 1 102 ? -23.399 -6.615 31.291 1.00 97.38 102 LEU A C 1
ATOM 847 O O . LEU A 1 102 ? -24.308 -6.889 32.075 1.00 97.38 102 LEU A O 1
ATOM 851 N N . TRP A 1 103 ? -22.144 -7.021 31.483 1.00 97.00 103 TRP A N 1
ATOM 852 C CA . TRP A 1 103 ? -21.726 -7.791 32.652 1.00 97.00 103 TRP A CA 1
ATOM 853 C C . TRP A 1 103 ? -21.961 -7.018 33.954 1.00 97.00 103 TRP A C 1
ATOM 855 O O . TRP A 1 103 ? -22.511 -7.554 34.917 1.00 97.00 103 TRP A O 1
ATOM 865 N N . SER A 1 104 ? -21.599 -5.736 33.963 1.00 96.00 104 SER A N 1
ATOM 866 C CA . SER A 1 104 ? -21.799 -4.851 35.111 1.00 96.00 104 SER A CA 1
ATOM 867 C C . SER A 1 104 ? -23.284 -4.654 35.427 1.00 96.00 104 SER A C 1
ATOM 869 O O . SER A 1 104 ? -23.676 -4.713 36.592 1.00 96.00 104 SER A O 1
ATOM 871 N N . ALA A 1 105 ? -24.130 -4.492 34.405 1.00 97.00 105 ALA A N 1
ATOM 872 C CA . ALA A 1 105 ? -25.576 -4.370 34.573 1.00 97.00 105 ALA A CA 1
ATOM 873 C C . ALA A 1 105 ? -26.216 -5.646 35.153 1.00 97.00 105 ALA A C 1
ATOM 875 O O . ALA A 1 105 ? -27.037 -5.551 36.066 1.00 97.00 105 ALA A O 1
ATOM 876 N N . ASP A 1 106 ? -25.819 -6.836 34.686 1.00 97.44 106 ASP A N 1
ATOM 877 C CA . ASP A 1 106 ? -26.291 -8.112 35.252 1.00 97.44 106 ASP A CA 1
ATOM 878 C C . ASP A 1 106 ? -25.870 -8.267 36.723 1.00 97.44 106 ASP A C 1
ATOM 880 O O . ASP A 1 106 ? -26.668 -8.672 37.576 1.00 97.44 106 ASP A O 1
ATOM 884 N N . LEU A 1 107 ? -24.630 -7.889 37.050 1.00 96.69 107 LEU A N 1
ATOM 885 C CA . LEU A 1 107 ? -24.128 -7.933 38.421 1.00 96.69 107 LEU A CA 1
ATOM 886 C C . LEU A 1 107 ? -24.903 -6.977 39.341 1.00 96.69 107 LEU A C 1
ATOM 888 O O . LEU A 1 107 ? -25.306 -7.373 40.438 1.00 96.69 107 LEU A O 1
ATOM 892 N N . GLN A 1 108 ? -25.170 -5.755 38.875 1.00 96.62 108 GLN A N 1
ATOM 893 C CA . GLN A 1 108 ? -25.974 -4.765 39.591 1.00 96.62 108 GLN A CA 1
ATOM 894 C C . GLN A 1 108 ? -27.407 -5.266 39.807 1.00 96.62 108 GLN A C 1
ATOM 896 O O . GLN A 1 108 ? -27.915 -5.229 40.926 1.00 96.62 108 GLN A O 1
ATOM 901 N N . GLN A 1 109 ? -28.040 -5.825 38.773 1.00 96.50 109 GLN A N 1
ATOM 902 C CA . GLN A 1 109 ? -29.396 -6.365 38.869 1.00 96.50 109 GLN A CA 1
ATOM 903 C C . GLN A 1 109 ? -29.482 -7.509 39.891 1.00 96.50 109 GLN A C 1
ATOM 905 O O . GLN A 1 109 ? -30.447 -7.600 40.658 1.00 96.50 109 GLN A O 1
ATOM 910 N N . LYS A 1 110 ? -28.465 -8.378 39.941 1.00 95.94 110 LYS A N 1
ATOM 911 C CA . LYS A 1 110 ? -28.361 -9.428 40.963 1.00 95.94 110 LYS A CA 1
ATOM 912 C C . LYS A 1 110 ? -28.203 -8.834 42.360 1.00 95.94 110 LYS A C 1
ATOM 914 O O . LYS A 1 110 ? -28.908 -9.273 43.273 1.00 95.94 110 LYS A O 1
ATOM 919 N N . ALA A 1 111 ? -27.334 -7.837 42.528 1.00 96.19 111 ALA A N 1
ATOM 920 C CA . ALA A 1 111 ? -27.150 -7.145 43.799 1.00 96.19 111 ALA A CA 1
ATOM 921 C C . ALA A 1 111 ? -28.469 -6.520 44.287 1.00 96.19 111 ALA A C 1
ATOM 923 O O . ALA A 1 111 ? -28.911 -6.822 45.398 1.00 96.19 111 ALA A O 1
ATOM 924 N N . ASP A 1 112 ? -29.170 -5.778 43.432 1.00 95.62 112 ASP A N 1
ATOM 925 C CA . ASP A 1 112 ? -30.451 -5.144 43.756 1.00 95.62 112 ASP A CA 1
ATOM 926 C C . ASP A 1 112 ? -31.534 -6.175 44.109 1.00 95.62 112 ASP A C 1
ATOM 928 O O . ASP A 1 112 ? -32.279 -6.007 45.079 1.00 95.62 112 ASP A O 1
ATOM 932 N N . ALA A 1 113 ? -31.598 -7.297 43.383 1.00 95.00 113 ALA A N 1
ATOM 933 C CA . ALA A 1 113 ? -32.520 -8.386 43.698 1.00 95.00 113 ALA A CA 1
ATOM 934 C C . ALA A 1 113 ? -32.234 -9.007 45.077 1.00 95.00 113 ALA A C 1
ATOM 936 O O . ALA A 1 113 ? -33.167 -9.355 45.809 1.00 95.00 113 ALA A O 1
ATOM 937 N N . THR A 1 114 ? -30.959 -9.147 45.455 1.00 94.88 114 THR A N 1
ATOM 938 C CA . THR A 1 114 ? -30.587 -9.627 46.794 1.00 94.88 114 THR A CA 1
ATOM 939 C C . THR A 1 114 ? -30.874 -8.601 47.889 1.00 94.88 114 THR A C 1
ATOM 941 O O . THR A 1 114 ? -31.435 -8.974 48.922 1.00 94.88 114 THR A O 1
ATOM 944 N N . ALA A 1 115 ? -30.593 -7.318 47.651 1.00 94.50 115 ALA A N 1
ATOM 945 C CA . ALA A 1 115 ? -30.885 -6.233 48.582 1.00 94.50 115 ALA A CA 1
ATOM 946 C C . ALA A 1 115 ? -32.394 -6.114 48.845 1.00 94.50 115 ALA A C 1
ATOM 948 O O . ALA A 1 115 ? -32.822 -6.041 49.998 1.00 94.50 115 ALA A O 1
ATOM 949 N N . LYS A 1 116 ? -33.218 -6.214 47.794 1.00 94.69 116 LYS A N 1
ATOM 950 C CA . LYS A 1 116 ? -34.681 -6.209 47.911 1.00 94.69 116 LYS A CA 1
ATOM 951 C C . LYS A 1 116 ? -35.198 -7.378 48.751 1.00 94.69 116 LYS A C 1
ATOM 953 O O . LYS A 1 116 ? -36.002 -7.170 49.655 1.00 94.69 116 LYS A O 1
ATOM 958 N N . LYS A 1 117 ? -34.682 -8.596 48.535 1.00 93.62 117 LYS A N 1
ATOM 959 C CA . LYS A 1 117 ? -35.031 -9.766 49.366 1.00 93.62 117 LYS A CA 1
ATOM 960 C C . LYS A 1 117 ? -34.684 -9.552 50.842 1.00 93.62 117 LYS A C 1
ATOM 962 O O . LYS A 1 117 ? -35.482 -9.905 51.709 1.00 93.62 117 LYS A O 1
ATOM 967 N N . GLN A 1 118 ? -33.521 -8.969 51.136 1.00 92.94 118 GLN A N 1
ATOM 968 C CA . GLN A 1 118 ? -33.123 -8.659 52.513 1.00 92.94 118 GLN A CA 1
ATOM 969 C C . GLN A 1 118 ? -34.025 -7.590 53.143 1.00 92.94 118 GLN A C 1
ATOM 971 O O . GLN A 1 118 ? -34.422 -7.725 54.303 1.00 92.94 118 GLN A O 1
ATOM 976 N N . GLN A 1 119 ? -34.391 -6.555 52.383 1.00 92.62 119 GLN A N 1
ATOM 977 C CA . GLN A 1 119 ? -35.307 -5.512 52.835 1.00 92.62 119 GLN A CA 1
ATOM 978 C C . GLN A 1 119 ? -36.699 -6.079 53.149 1.00 92.62 119 GLN A C 1
ATOM 980 O O . GLN A 1 119 ? -37.240 -5.794 54.221 1.00 92.62 119 GLN A O 1
ATOM 985 N N . ASP A 1 120 ? -37.240 -6.933 52.277 1.00 94.50 120 ASP A N 1
ATOM 986 C CA . ASP A 1 120 ? -38.522 -7.614 52.488 1.00 94.50 120 ASP A CA 1
ATOM 987 C C . ASP A 1 120 ? -38.482 -8.507 53.743 1.00 94.50 120 ASP A C 1
ATOM 989 O O . ASP A 1 120 ? -39.421 -8.532 54.545 1.00 94.50 120 ASP A O 1
ATOM 993 N N . GLU A 1 121 ? -37.374 -9.222 53.974 1.00 94.62 121 GLU A N 1
ATOM 994 C CA . GLU A 1 121 ? -37.212 -10.063 55.163 1.00 94.62 121 GLU A CA 1
ATOM 995 C C . GLU A 1 121 ? -37.137 -9.234 56.458 1.00 94.62 121 GLU A C 1
ATOM 997 O O . GLU A 1 121 ? -37.743 -9.602 57.473 1.00 94.62 121 GLU A O 1
ATOM 1002 N N . LEU A 1 122 ? -36.442 -8.093 56.428 1.00 92.81 122 LEU A N 1
ATOM 1003 C CA . LEU A 1 122 ? -36.379 -7.142 57.540 1.00 92.81 122 LEU A CA 1
ATOM 1004 C C . LEU A 1 122 ? -37.743 -6.509 57.829 1.00 92.81 122 LEU A C 1
ATOM 1006 O O . LEU A 1 122 ? -38.145 -6.448 58.993 1.00 92.81 122 LEU A O 1
ATOM 1010 N N . GLN A 1 123 ? -38.486 -6.087 56.802 1.00 92.75 123 GLN A N 1
ATOM 1011 C CA . GLN A 1 123 ? -39.847 -5.566 56.964 1.00 92.75 123 GLN A CA 1
ATOM 1012 C C . GLN A 1 123 ? -40.773 -6.617 57.580 1.00 92.75 123 GLN A C 1
ATOM 1014 O O . GLN A 1 123 ? -41.466 -6.336 58.558 1.00 92.75 123 GLN A O 1
ATOM 1019 N N . LYS A 1 124 ? -40.709 -7.866 57.105 1.00 92.62 124 LYS A N 1
ATOM 1020 C CA . LYS A 1 124 ? -41.498 -8.976 57.656 1.00 92.62 124 LYS A CA 1
ATOM 1021 C C . LYS A 1 124 ? -41.144 -9.287 59.115 1.00 92.62 124 LYS A C 1
ATOM 1023 O O . LYS A 1 124 ? -42.016 -9.694 59.887 1.00 92.62 124 LYS A O 1
ATOM 1028 N N . LYS A 1 125 ? -39.877 -9.119 59.519 1.00 91.75 125 LYS A N 1
ATOM 1029 C CA . LYS A 1 125 ? -39.448 -9.237 60.927 1.00 91.75 125 LYS A CA 1
ATOM 1030 C C . LYS A 1 125 ? -40.014 -8.097 61.779 1.00 91.75 125 LYS A C 1
ATOM 1032 O O . LYS A 1 125 ? -40.610 -8.393 62.816 1.00 91.75 125 LYS A O 1
ATOM 1037 N N . LYS A 1 126 ? -39.916 -6.846 61.314 1.00 90.06 126 LYS A N 1
ATOM 1038 C CA . LYS A 1 126 ? -40.483 -5.668 61.997 1.00 90.06 126 LYS A CA 1
ATOM 1039 C C . LYS A 1 126 ? -41.997 -5.786 62.183 1.00 90.06 126 LYS A C 1
ATOM 1041 O O . LYS A 1 126 ? -42.478 -5.652 63.302 1.00 90.06 126 LYS A O 1
ATOM 1046 N N . GLU A 1 127 ? -42.740 -6.166 61.144 1.00 90.06 127 GLU A N 1
ATOM 1047 C CA . GLU A 1 127 ? -44.200 -6.331 61.224 1.00 90.06 127 GLU A CA 1
ATOM 1048 C C . GLU A 1 127 ? -44.604 -7.437 62.224 1.00 90.06 127 GLU A C 1
ATOM 1050 O O . GLU A 1 127 ? -45.575 -7.312 62.978 1.00 90.06 127 GLU A O 1
ATOM 1055 N N . LYS A 1 128 ? -43.838 -8.539 62.284 1.00 90.38 128 LYS A N 1
ATOM 1056 C CA . LYS A 1 128 ? -44.044 -9.598 63.288 1.00 90.38 128 LYS A CA 1
ATOM 1057 C C . LYS A 1 128 ? -43.781 -9.106 64.711 1.00 90.38 128 LYS A C 1
ATOM 1059 O O . LYS A 1 128 ? -44.475 -9.546 65.633 1.00 90.38 128 LYS A O 1
ATOM 1064 N N . GLU A 1 129 ? -42.775 -8.264 64.910 1.00 88.81 129 GLU A N 1
ATOM 1065 C CA . GLU A 1 129 ? -42.443 -7.696 66.215 1.00 88.81 129 GLU A CA 1
ATOM 1066 C C . GLU A 1 129 ? -43.505 -6.691 66.672 1.00 88.81 129 GLU A C 1
ATOM 1068 O O . GLU A 1 129 ? -44.013 -6.800 67.790 1.00 88.81 129 GLU A O 1
ATOM 1073 N N . GLU A 1 130 ? -43.949 -5.815 65.774 1.00 88.38 130 GLU A N 1
ATOM 1074 C CA . GLU A 1 130 ? -45.006 -4.838 66.026 1.00 88.38 130 GLU A CA 1
ATOM 1075 C C . GLU A 1 130 ? -46.339 -5.520 66.373 1.00 88.38 130 GLU A C 1
ATOM 1077 O O . GLU A 1 130 ? -46.963 -5.199 67.387 1.00 88.38 130 GLU A O 1
ATOM 1082 N N . LYS A 1 131 ? -46.729 -6.580 65.642 1.00 88.75 131 LYS A N 1
ATOM 1083 C CA . LYS A 1 131 ? -47.904 -7.405 65.995 1.00 88.75 131 LYS A CA 1
ATOM 1084 C C . LYS A 1 131 ? -47.791 -8.025 67.391 1.00 88.75 131 LYS A C 1
ATOM 1086 O O . LYS A 1 131 ? -48.794 -8.131 68.107 1.00 88.75 131 LYS A O 1
ATOM 1091 N N . LYS A 1 132 ? -46.593 -8.452 67.809 1.00 88.75 132 LYS A N 1
ATOM 1092 C CA . LYS A 1 132 ? -46.362 -8.982 69.166 1.00 88.75 132 LYS A CA 1
ATOM 1093 C C . LYS A 1 132 ? -46.447 -7.876 70.222 1.00 88.75 132 LYS A C 1
ATOM 1095 O O . LYS A 1 132 ? -47.055 -8.117 71.269 1.00 88.75 132 LYS A O 1
ATOM 1100 N N . ALA A 1 133 ? -45.889 -6.696 69.957 1.00 87.06 133 ALA A N 1
ATOM 1101 C CA . ALA A 1 133 ? -45.956 -5.535 70.842 1.00 87.06 133 ALA A CA 1
ATOM 1102 C C . ALA A 1 133 ? -47.404 -5.047 71.028 1.00 87.06 133 ALA A C 1
ATOM 1104 O O . ALA A 1 133 ? -47.878 -4.958 72.163 1.00 87.06 133 ALA A O 1
ATOM 1105 N N . ALA A 1 134 ? -48.161 -4.889 69.939 1.00 87.00 134 ALA A N 1
ATOM 1106 C CA . ALA A 1 134 ? -49.578 -4.524 69.971 1.00 87.00 134 ALA A CA 1
ATOM 1107 C C . ALA A 1 134 ? -50.420 -5.536 70.772 1.00 87.00 134 ALA A C 1
ATOM 1109 O O . ALA A 1 134 ? -51.283 -5.166 71.573 1.00 87.00 134 ALA A O 1
ATOM 1110 N N . LYS A 1 135 ? -50.138 -6.843 70.635 1.00 87.44 135 LYS A N 1
ATOM 1111 C CA . LYS A 1 135 ? -50.816 -7.887 71.424 1.00 87.44 135 LYS A CA 1
ATOM 1112 C C . LYS A 1 135 ? -50.504 -7.787 72.923 1.00 87.44 135 LYS A C 1
ATOM 1114 O O . LYS A 1 135 ? -51.379 -8.110 73.729 1.00 87.44 135 LYS A O 1
ATOM 1119 N N . LYS A 1 136 ? -49.293 -7.366 73.315 1.00 83.19 136 LYS A N 1
ATOM 1120 C CA . LYS A 1 136 ? -48.931 -7.116 74.724 1.00 83.19 136 LYS A CA 1
ATOM 1121 C C . LYS A 1 136 ? -49.652 -5.880 75.267 1.00 83.19 136 LYS A C 1
ATOM 1123 O O . LYS A 1 136 ? -50.347 -6.012 76.272 1.00 83.19 136 LYS A O 1
ATOM 1128 N N . GLN A 1 137 ? -49.602 -4.755 74.553 1.00 79.06 137 GLN A N 1
ATOM 1129 C CA . GLN A 1 137 ? -50.302 -3.526 74.946 1.00 79.06 137 GLN A CA 1
ATOM 1130 C C . GLN A 1 137 ? -51.811 -3.745 75.100 1.00 79.06 137 GLN A C 1
ATOM 1132 O O . GLN A 1 137 ? -52.398 -3.346 76.101 1.00 79.06 137 GLN A O 1
ATOM 1137 N N . ARG A 1 138 ? -52.454 -4.478 74.179 1.00 82.38 138 ARG A N 1
ATOM 1138 C CA . ARG A 1 138 ? -53.887 -4.802 74.290 1.00 82.38 138 ARG A CA 1
ATOM 1139 C C . ARG A 1 138 ? -54.208 -5.647 75.529 1.00 82.38 138 ARG A C 1
ATOM 1141 O O . ARG A 1 138 ? -55.271 -5.489 76.128 1.00 82.38 138 ARG A O 1
ATOM 1148 N N . LYS A 1 139 ? -53.312 -6.560 75.927 1.00 84.25 139 LYS A N 1
ATOM 1149 C CA . LYS A 1 139 ? -53.467 -7.337 77.170 1.00 84.25 139 LYS A CA 1
ATOM 1150 C C . LYS A 1 139 ? -53.326 -6.449 78.408 1.00 84.25 139 LYS A C 1
ATOM 1152 O O . LYS A 1 139 ? -54.082 -6.651 79.354 1.00 84.25 139 LYS A O 1
ATOM 1157 N N . GLU A 1 140 ? -52.403 -5.491 78.406 1.00 78.44 140 GLU A N 1
ATOM 1158 C CA . GLU A 1 140 ? -52.248 -4.513 79.491 1.00 78.44 140 GLU A CA 1
ATOM 1159 C C . GLU A 1 140 ? -53.443 -3.570 79.591 1.00 78.44 140 GLU A C 1
ATOM 1161 O O . GLU A 1 140 ? -54.038 -3.479 80.661 1.00 78.44 140 GLU A O 1
ATOM 1166 N N . GLN A 1 141 ? -53.887 -2.972 78.482 1.00 79.19 141 GLN A N 1
ATOM 1167 C CA . GLN A 1 141 ? -55.092 -2.138 78.454 1.00 79.19 141 GLN A CA 1
ATOM 1168 C C . GLN A 1 141 ? -56.314 -2.899 78.979 1.00 79.19 141 GLN A C 1
ATOM 1170 O O . GLN A 1 141 ? -57.052 -2.376 79.807 1.00 79.19 141 GLN A O 1
ATOM 1175 N N . LYS A 1 142 ? -56.490 -4.174 78.602 1.00 78.25 142 LYS A N 1
ATOM 1176 C CA . LYS A 1 142 ? -57.589 -5.009 79.118 1.00 78.25 142 LYS A CA 1
ATOM 1177 C C . LYS A 1 142 ? -57.483 -5.280 80.628 1.00 78.25 142 LYS A C 1
ATOM 1179 O O . LYS A 1 142 ? -58.509 -5.454 81.285 1.00 78.25 142 LYS A O 1
ATOM 1184 N N . LYS A 1 143 ? -56.270 -5.336 81.195 1.00 77.19 143 LYS A N 1
ATOM 1185 C CA . LYS A 1 143 ? -56.059 -5.435 82.652 1.00 77.19 143 LYS A CA 1
ATOM 1186 C C . LYS A 1 143 ? -56.384 -4.111 83.351 1.00 77.19 143 LYS A C 1
ATOM 1188 O O . LYS A 1 143 ? -57.089 -4.135 84.355 1.00 77.19 143 LYS A O 1
ATOM 1193 N N . VAL A 1 144 ? -55.929 -2.984 82.801 1.00 73.69 144 VAL A N 1
ATOM 1194 C CA . VAL A 1 144 ? -56.215 -1.637 83.324 1.00 73.69 144 VAL A CA 1
ATOM 1195 C C . VAL A 1 144 ? -57.715 -1.339 83.273 1.00 73.69 144 VAL A C 1
ATOM 1197 O O . VAL A 1 144 ? -58.280 -0.904 84.270 1.00 73.69 144 VAL A O 1
ATOM 1200 N N . GLU A 1 145 ? -58.396 -1.662 82.172 1.00 70.50 145 GLU A N 1
ATOM 1201 C CA . GLU A 1 145 ? -59.845 -1.471 82.035 1.00 70.50 145 GLU A CA 1
ATOM 1202 C C . GLU A 1 145 ? -60.632 -2.314 83.054 1.00 70.50 145 GLU A C 1
ATOM 1204 O O . GLU A 1 145 ? -61.576 -1.822 83.676 1.00 70.50 145 GLU A O 1
ATOM 1209 N N . LYS A 1 146 ? -60.220 -3.572 83.290 1.00 70.94 146 LYS A N 1
ATOM 1210 C CA . LYS A 1 146 ? -60.800 -4.408 84.355 1.00 70.94 146 LYS A CA 1
ATOM 1211 C C . LYS A 1 146 ? -60.589 -3.796 85.743 1.00 70.94 146 LYS A C 1
ATOM 1213 O O . LYS A 1 146 ? -61.542 -3.752 86.515 1.00 70.94 146 LYS A O 1
ATOM 1218 N N . ALA A 1 147 ? -59.389 -3.294 86.039 1.00 67.06 147 ALA A N 1
ATOM 1219 C CA . ALA A 1 147 ? -59.082 -2.639 87.312 1.00 67.06 147 ALA A CA 1
ATOM 1220 C C . ALA A 1 147 ? -59.859 -1.319 87.504 1.00 67.06 147 ALA A C 1
ATOM 1222 O O . ALA A 1 147 ? -60.278 -0.995 88.614 1.00 67.06 147 ALA A O 1
ATOM 1223 N N . MET A 1 148 ? -60.110 -0.576 86.422 1.00 58.66 148 MET A N 1
ATOM 1224 C CA . MET A 1 148 ? -60.899 0.658 86.450 1.00 58.66 148 MET A CA 1
ATOM 1225 C C . MET A 1 148 ? -62.398 0.372 86.651 1.00 58.66 148 MET A C 1
ATOM 1227 O O . MET A 1 148 ? -63.058 1.068 87.423 1.00 58.66 148 MET A O 1
ATOM 1231 N N . LYS A 1 149 ? -62.934 -0.695 86.037 1.00 56.22 149 LYS A N 1
ATOM 1232 C CA . LYS A 1 149 ? -64.319 -1.159 86.255 1.00 56.22 149 LYS A CA 1
ATOM 1233 C C . LYS A 1 149 ? -64.560 -1.658 87.683 1.00 56.22 149 LYS A C 1
ATOM 1235 O O . LYS A 1 149 ? -65.621 -1.378 88.227 1.00 56.22 149 LYS A O 1
ATOM 1240 N N . SER A 1 150 ? -63.581 -2.297 88.330 1.00 53.41 150 SER A N 1
ATOM 1241 C CA . SER A 1 150 ? -63.685 -2.668 89.755 1.00 53.41 150 SER A CA 1
ATOM 1242 C C . SER A 1 150 ? -63.561 -1.485 90.724 1.00 53.41 150 SER A C 1
ATOM 1244 O O . SER A 1 150 ? -63.856 -1.638 91.904 1.00 53.41 150 SER A O 1
ATOM 1246 N N . ARG A 1 151 ? -63.140 -0.302 90.251 1.00 48.69 151 ARG A N 1
ATOM 1247 C CA . ARG A 1 151 ? -62.999 0.915 91.069 1.00 48.69 151 ARG A CA 1
ATOM 1248 C C . ARG A 1 151 ? -64.178 1.883 90.929 1.00 48.69 151 ARG A C 1
ATOM 1250 O O . ARG A 1 151 ? -64.220 2.896 91.621 1.00 48.69 151 ARG A O 1
ATOM 1257 N N . LYS A 1 152 ? -65.172 1.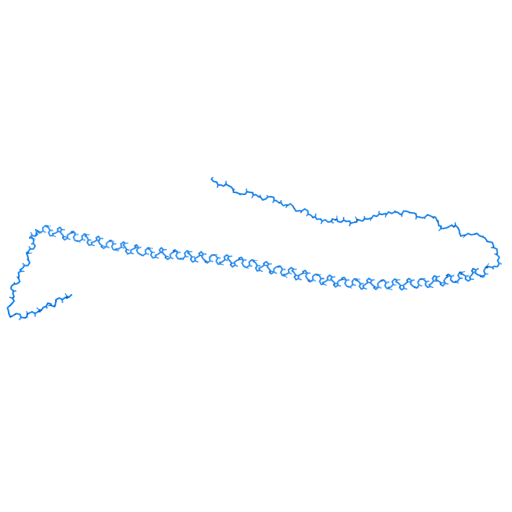569 90.088 1.00 43.59 152 LYS A N 1
ATOM 1258 C CA . LYS A 1 152 ? -66.389 2.377 89.899 1.00 43.59 152 LYS A CA 1
ATOM 1259 C C . LYS A 1 152 ? -67.415 2.084 91.000 1.00 43.59 152 LYS A C 1
ATOM 1261 O O . LYS A 1 152 ? -68.523 1.631 90.756 1.00 43.59 152 LYS A O 1
ATOM 1266 N N . GLY A 1 153 ? -66.976 2.334 92.230 1.00 44.72 153 GLY A N 1
ATOM 1267 C CA . GLY A 1 153 ? -67.738 2.225 93.466 1.00 44.72 153 GLY A CA 1
ATOM 1268 C C . GLY A 1 153 ? -67.441 3.370 94.435 1.00 44.72 153 GLY A C 1
ATOM 1269 O O . GLY A 1 153 ? -67.586 3.165 95.629 1.00 44.72 153 GLY A O 1
ATOM 1270 N N . LYS A 1 154 ? -66.973 4.539 93.961 1.00 41.28 154 LYS A N 1
ATOM 1271 C CA . LYS A 1 154 ? -67.146 5.859 94.607 1.00 41.28 154 LYS A CA 1
ATOM 1272 C C . LYS A 1 154 ? -66.406 6.957 93.838 1.00 41.28 154 LYS A C 1
ATOM 1274 O O . LYS A 1 154 ? -65.190 6.913 93.731 1.00 41.28 154 LYS A O 1
ATOM 1279 N N . GLY A 1 155 ? -67.170 7.957 93.400 1.00 39.69 155 GLY A N 1
ATOM 1280 C CA . GLY A 1 155 ? -66.754 9.359 93.450 1.00 39.69 155 GLY A CA 1
ATOM 1281 C C . GLY A 1 155 ? -65.996 9.960 92.259 1.00 39.69 155 GLY A C 1
ATOM 1282 O O . GLY A 1 155 ? -64.834 9.657 92.042 1.00 39.69 155 GLY A O 1
ATOM 1283 N N . VAL A 1 156 ? -66.680 10.915 91.616 1.00 38.84 156 VAL A N 1
ATOM 1284 C CA . VAL A 1 156 ? -66.199 12.269 91.257 1.00 38.84 156 VAL A CA 1
ATOM 1285 C C . VAL A 1 156 ? -65.148 12.435 90.134 1.00 38.84 156 VAL A C 1
ATOM 1287 O O . VAL A 1 156 ? -63.977 12.132 90.295 1.00 38.84 156 VAL A O 1
ATOM 1290 N N . VAL A 1 157 ? -65.652 12.957 89.001 1.00 46.91 157 VAL A N 1
ATOM 1291 C CA . VAL A 1 157 ? -65.266 14.170 88.224 1.00 46.91 157 VAL A CA 1
ATOM 1292 C C . VAL A 1 157 ? -63.778 14.508 87.961 1.00 46.91 157 VAL A C 1
ATOM 1294 O O . VAL A 1 157 ? -62.963 14.556 88.869 1.00 46.91 157 VAL A O 1
ATOM 1297 N N . ALA A 1 158 ? -63.545 14.922 86.702 1.00 47.88 158 ALA A N 1
ATOM 1298 C CA . ALA A 1 158 ? -62.459 15.753 86.148 1.00 47.88 158 ALA A CA 1
ATOM 1299 C C . ALA A 1 158 ? -61.074 15.122 85.916 1.00 47.88 158 ALA A C 1
ATOM 1301 O O . ALA A 1 158 ? -60.333 14.863 86.854 1.00 47.88 158 ALA A O 1
ATOM 1302 N N . ALA A 1 159 ? -60.727 14.967 84.626 1.00 43.94 159 ALA A N 1
ATOM 1303 C CA . ALA A 1 159 ? -59.425 15.305 84.016 1.00 43.94 159 ALA A CA 1
ATOM 1304 C C . ALA A 1 159 ? -59.268 14.603 82.647 1.00 43.94 159 ALA A C 1
ATOM 1306 O O . ALA A 1 159 ? -58.501 13.654 82.512 1.00 43.94 159 ALA A O 1
ATOM 1307 N N . VAL A 1 160 ? -60.005 15.040 81.618 1.00 45.28 160 VAL A N 1
ATOM 1308 C CA . VAL A 1 160 ? -59.702 14.693 80.211 1.00 45.28 160 VAL A CA 1
ATOM 1309 C C . VAL A 1 160 ? -59.880 15.953 79.361 1.00 45.28 160 VAL A C 1
ATOM 1311 O O . VAL A 1 160 ? -60.735 16.017 78.488 1.00 45.28 160 VAL A O 1
ATOM 1314 N N . GLU A 1 161 ? -59.105 16.991 79.679 1.00 43.88 161 GLU A N 1
ATOM 1315 C CA . GLU A 1 161 ? -59.074 18.247 78.912 1.00 43.88 161 GLU A CA 1
ATOM 1316 C C . GLU A 1 161 ? -57.650 18.828 78.794 1.00 43.88 161 GLU A C 1
ATOM 1318 O O . GLU A 1 161 ? -57.473 20.031 78.697 1.00 43.88 161 GLU A O 1
ATOM 1323 N N . LEU A 1 162 ? -56.599 17.994 78.817 1.00 44.09 162 LEU A N 1
ATOM 1324 C CA . LEU A 1 162 ? -55.216 18.503 78.838 1.00 44.09 162 LEU A CA 1
ATOM 1325 C C . LEU A 1 162 ? -54.208 17.640 78.060 1.00 44.09 162 LEU A C 1
ATOM 1327 O O . LEU A 1 162 ? -53.190 17.225 78.601 1.00 44.09 162 LEU A O 1
ATOM 1331 N N . LEU A 1 163 ? -54.483 17.352 76.781 1.00 42.22 163 LEU A N 1
ATOM 1332 C CA . LEU A 1 163 ? -53.416 16.992 75.827 1.00 42.22 163 LEU A CA 1
ATOM 1333 C C . LEU A 1 163 ? -53.841 17.182 74.359 1.00 42.22 163 LEU A C 1
ATOM 1335 O O . LEU A 1 163 ? -53.700 16.287 73.526 1.00 42.22 163 LEU A O 1
ATOM 1339 N N . ARG A 1 164 ? -54.422 18.340 74.036 1.00 46.50 164 ARG A N 1
ATOM 1340 C CA . ARG A 1 164 ? -54.650 18.740 72.641 1.00 46.50 164 ARG A CA 1
ATOM 1341 C C . ARG A 1 164 ? -54.306 20.209 72.445 1.00 46.50 164 ARG A C 1
ATOM 1343 O O . ARG A 1 164 ? -55.111 20.980 71.949 1.00 46.50 164 ARG A O 1
ATOM 1350 N N . GLU A 1 165 ? -53.099 20.570 72.842 1.00 45.44 165 GLU A N 1
ATOM 1351 C CA . GLU A 1 165 ? -52.495 21.832 72.456 1.00 45.44 165 GLU A CA 1
ATOM 1352 C C . GLU A 1 165 ? -50.997 21.594 72.258 1.00 45.44 165 GLU A C 1
ATOM 1354 O O . GLU A 1 165 ? -50.378 20.855 73.020 1.00 45.44 165 GLU A O 1
ATOM 1359 N N . GLU A 1 166 ? -50.469 22.191 71.190 1.00 43.50 166 GLU A N 1
ATOM 1360 C CA . GLU A 1 166 ? -49.044 22.333 70.881 1.00 43.50 166 GLU A CA 1
ATOM 1361 C C . GLU A 1 166 ? -48.309 21.166 70.177 1.00 43.50 166 GLU A C 1
ATOM 1363 O O . GLU A 1 166 ? -47.565 20.394 70.775 1.00 43.50 166 GLU A O 1
ATOM 1368 N N . ARG A 1 167 ? -48.424 21.111 68.838 1.00 39.22 167 ARG A N 1
ATOM 1369 C CA . ARG A 1 167 ? -47.259 21.366 67.960 1.00 39.22 167 ARG A CA 1
ATOM 1370 C C . ARG A 1 167 ? -47.699 21.658 66.521 1.00 39.22 167 ARG A C 1
ATOM 1372 O O . ARG A 1 167 ? -48.127 20.762 65.798 1.00 39.22 167 ARG A O 1
ATOM 1379 N N . GLY A 1 168 ? -47.609 22.932 66.144 1.00 46.75 168 GLY A N 1
ATOM 1380 C CA . GLY A 1 168 ? -47.652 23.395 64.758 1.00 46.75 168 GLY A CA 1
ATOM 1381 C C . GLY A 1 168 ? -46.280 23.335 64.068 1.00 46.75 168 GLY A C 1
ATOM 1382 O O . GLY A 1 168 ? -45.310 22.851 64.654 1.00 46.75 168 GLY A O 1
ATOM 1383 N N . MET A 1 169 ? -46.255 23.921 62.864 1.00 39.75 169 MET A N 1
ATOM 1384 C CA . MET A 1 169 ? -45.199 24.013 61.833 1.00 39.75 169 MET A CA 1
ATOM 1385 C C . MET A 1 169 ? -45.205 22.812 60.876 1.00 39.75 169 MET A C 1
ATOM 1387 O O . MET A 1 169 ? -44.852 21.703 61.259 1.00 39.75 169 MET A O 1
ATOM 1391 N N . ASP A 1 170 ? -45.793 22.912 59.679 1.00 44.25 170 ASP A N 1
ATOM 1392 C CA . ASP A 1 170 ? -45.487 23.839 58.566 1.00 44.25 170 ASP A CA 1
ATOM 1393 C C . ASP A 1 170 ? -44.025 23.716 58.119 1.00 44.25 170 ASP A C 1
ATOM 1395 O O . ASP A 1 170 ? -43.118 24.014 58.893 1.00 44.25 170 ASP A O 1
ATOM 1399 N N . VAL A 1 171 ? -43.831 23.184 56.909 1.00 46.31 171 VAL A N 1
ATOM 1400 C CA . VAL A 1 171 ? -42.926 23.699 55.871 1.00 46.31 171 VAL A CA 1
ATOM 1401 C C . VAL A 1 171 ? -43.151 22.835 54.629 1.00 46.31 171 VAL A C 1
ATOM 1403 O O . VAL A 1 171 ? -42.771 21.664 54.554 1.00 46.31 171 VAL A O 1
ATOM 1406 N N . ASP A 1 172 ? -43.827 23.453 53.669 1.00 51.53 172 ASP A N 1
ATOM 1407 C CA . ASP A 1 172 ? -43.683 23.188 52.246 1.00 51.53 172 ASP A CA 1
ATOM 1408 C C . ASP A 1 172 ? -42.204 23.168 51.851 1.00 51.53 172 ASP A C 1
ATOM 1410 O O . ASP A 1 172 ? -41.449 24.092 52.153 1.00 51.53 172 ASP A O 1
ATOM 1414 N N . THR A 1 173 ? -41.789 22.165 51.084 1.00 49.66 173 THR A N 1
ATOM 1415 C CA . THR A 1 173 ? -40.825 22.416 50.006 1.00 49.66 173 THR A CA 1
ATOM 1416 C C . THR A 1 173 ? -41.010 21.380 48.909 1.00 49.66 173 THR A C 1
ATOM 1418 O O . THR A 1 173 ? -40.389 20.319 48.860 1.00 49.66 173 THR A O 1
ATOM 1421 N N . GLU A 1 174 ? -41.954 21.721 48.037 1.00 47.16 174 GLU A N 1
ATOM 1422 C CA . GLU A 1 174 ? -41.880 21.518 46.597 1.00 47.16 174 GLU A CA 1
ATOM 1423 C C . GLU A 1 174 ? -40.443 21.396 46.056 1.00 47.16 174 GLU A C 1
ATOM 1425 O O . GLU A 1 174 ? -39.543 22.158 46.404 1.00 47.16 174 GLU A O 1
ATOM 1430 N N . GLY A 1 175 ? -40.284 20.513 45.070 1.00 46.59 175 GLY A N 1
ATOM 1431 C CA . GLY A 1 175 ? -39.531 20.898 43.879 1.00 46.59 175 GLY A CA 1
ATOM 1432 C C . GLY A 1 175 ? -38.010 20.807 43.953 1.00 46.59 175 GLY A C 1
ATOM 1433 O O . GLY A 1 175 ? -37.317 21.755 43.602 1.00 46.59 175 GLY A O 1
ATOM 1434 N N . GLY A 1 176 ? -37.468 19.623 44.246 1.00 42.84 176 GLY A N 1
ATOM 1435 C CA . GLY A 1 176 ? -36.100 19.252 43.856 1.00 42.84 176 GLY A CA 1
ATOM 1436 C C . GLY A 1 176 ? -35.985 19.008 42.344 1.00 42.84 176 GLY A C 1
ATOM 1437 O O . GLY A 1 176 ? -35.683 17.900 41.905 1.00 42.84 176 GLY A O 1
ATOM 1438 N N . GLY A 1 177 ? -36.310 20.021 41.541 1.00 48.84 177 GLY A N 1
ATOM 1439 C CA . GLY A 1 177 ? -36.151 20.020 40.096 1.00 48.84 177 GLY A CA 1
ATOM 1440 C C . GLY A 1 177 ? -34.707 20.318 39.696 1.00 48.84 177 GLY A C 1
ATOM 1441 O O . GLY A 1 177 ? -34.179 21.370 40.023 1.00 48.84 177 GLY A O 1
ATOM 1442 N N . ARG A 1 178 ? -34.127 19.393 38.924 1.00 50.31 178 ARG A N 1
ATOM 1443 C CA . ARG A 1 178 ? -33.071 19.590 37.912 1.00 50.31 178 ARG A CA 1
ATOM 1444 C C . ARG A 1 178 ? -31.830 20.397 38.310 1.00 50.31 178 ARG A C 1
ATOM 1446 O O . ARG A 1 178 ? -31.818 21.620 38.276 1.00 50.31 178 ARG A O 1
ATOM 1453 N N . SER A 1 179 ? -30.718 19.681 38.398 1.00 54.44 179 SER A N 1
ATOM 1454 C CA . SER A 1 179 ? -29.446 19.972 37.707 1.00 54.44 179 SER A CA 1
ATOM 1455 C C . SER A 1 179 ? -28.593 18.693 37.782 1.00 54.44 179 SER A C 1
ATOM 1457 O O . SER A 1 179 ? -28.790 17.955 38.748 1.00 54.44 179 SER A O 1
ATOM 1459 N N . PRO A 1 180 ? -27.704 18.359 36.821 1.00 55.44 180 PRO A N 1
ATOM 1460 C CA . PRO A 1 180 ? -26.929 19.281 35.986 1.00 55.44 180 PRO A CA 1
ATOM 1461 C C . PRO A 1 180 ? -26.848 18.879 34.496 1.00 55.44 180 PRO A C 1
ATOM 1463 O O . PRO A 1 180 ? -26.623 17.719 34.162 1.00 55.44 180 PRO A O 1
ATOM 1466 N N . TRP A 1 181 ? -26.940 19.848 33.584 1.00 60.38 181 TRP A N 1
ATOM 1467 C CA . TRP A 1 181 ? -26.348 19.683 32.252 1.00 60.38 181 TRP A CA 1
ATOM 1468 C C . TRP A 1 181 ? -25.093 20.551 32.180 1.00 60.38 181 TRP A C 1
ATOM 1470 O O . TRP A 1 181 ? -25.191 21.755 32.429 1.00 60.38 181 TRP A O 1
ATOM 1480 N N . PRO A 1 182 ? -23.920 19.965 31.895 1.00 62.53 182 PRO A N 1
ATOM 1481 C CA . PRO A 1 182 ? -22.707 20.724 31.680 1.00 62.53 182 PRO A CA 1
ATOM 1482 C C . PRO A 1 182 ? -22.717 21.368 30.291 1.00 62.53 182 PRO A C 1
ATOM 1484 O O . PRO A 1 182 ? -23.047 20.739 29.287 1.00 62.53 182 PRO A O 1
ATOM 1487 N N . GLN A 1 183 ? -22.355 22.647 30.293 1.00 58.50 183 GLN A N 1
ATOM 1488 C CA . GLN A 1 183 ? -21.433 23.308 29.374 1.00 58.50 183 GLN A CA 1
ATOM 1489 C C . GLN A 1 183 ? -20.921 22.436 28.213 1.00 58.50 183 GLN A C 1
ATOM 1491 O O . GLN A 1 183 ? -20.140 21.506 28.419 1.00 58.50 183 GLN A O 1
ATOM 1496 N N . GLN A 1 184 ? -21.274 22.810 26.984 1.00 52.97 184 GLN A N 1
ATOM 1497 C CA . GLN A 1 184 ? -20.411 22.547 25.840 1.00 52.97 184 GLN A CA 1
ATOM 1498 C C . GLN A 1 184 ? -20.334 23.804 24.984 1.00 52.97 184 GLN A C 1
ATOM 1500 O O . GLN A 1 184 ? -21.285 24.217 24.323 1.00 52.97 184 GLN A O 1
ATOM 1505 N N . GLU A 1 185 ? -19.172 24.432 25.105 1.00 57.47 185 GLU A N 1
ATOM 1506 C CA . GLU A 1 185 ? -18.646 25.455 24.225 1.00 57.47 185 GLU A CA 1
ATOM 1507 C C . GLU A 1 185 ? -18.517 24.837 22.830 1.00 57.47 185 GLU A C 1
ATOM 1509 O O . GLU A 1 185 ? -17.789 23.868 22.627 1.00 57.47 185 GLU A O 1
ATOM 1514 N N . GLY A 1 186 ? -19.295 25.353 21.883 1.00 55.62 186 GLY A N 1
ATOM 1515 C CA . GLY A 1 186 ? -19.115 25.080 20.467 1.00 55.62 186 GLY A CA 1
ATOM 1516 C C . GLY A 1 186 ? -18.290 26.206 19.875 1.00 55.62 186 GLY A C 1
ATOM 1517 O O . GLY A 1 186 ? -18.833 27.269 19.589 1.00 55.62 186 GLY A O 1
ATOM 1518 N N . GLU A 1 187 ? -16.988 25.962 19.744 1.00 59.44 187 GLU A N 1
ATOM 1519 C CA . GLU A 1 187 ? -16.049 26.748 18.948 1.00 59.44 187 GLU A CA 1
ATOM 1520 C C . GLU A 1 187 ? -16.647 27.066 17.574 1.00 59.44 187 GLU A C 1
ATOM 1522 O O . GLU A 1 187 ? -16.950 26.171 16.774 1.00 59.44 187 GLU A O 1
ATOM 1527 N N . ASP A 1 188 ? -16.812 28.360 17.306 1.00 57.78 188 ASP A N 1
ATOM 1528 C CA . ASP A 1 188 ? -17.189 28.838 15.991 1.00 57.78 188 ASP A CA 1
ATOM 1529 C C . ASP A 1 188 ? -16.009 28.641 15.039 1.00 57.78 188 ASP A C 1
ATOM 1531 O O . ASP A 1 188 ? -14.862 29.017 15.301 1.00 57.78 188 ASP A O 1
ATOM 1535 N N . ARG A 1 189 ? -16.316 27.961 13.941 1.00 60.22 189 ARG A N 1
ATOM 1536 C CA . ARG A 1 189 ? -15.361 27.450 12.968 1.00 60.22 189 ARG A CA 1
ATOM 1537 C C . ARG A 1 189 ? -14.628 28.599 12.293 1.00 60.22 189 ARG A C 1
ATOM 1539 O O . ARG A 1 189 ? -15.238 29.523 11.760 1.00 60.22 189 ARG A O 1
ATOM 1546 N N . GLY A 1 190 ? -13.307 28.457 12.223 1.00 57.06 190 GLY A N 1
ATOM 1547 C CA . GLY A 1 190 ? -12.455 29.255 11.358 1.00 57.06 190 GLY A CA 1
ATOM 1548 C C . GLY A 1 190 ? -12.959 29.234 9.915 1.00 57.06 190 GLY A C 1
ATOM 1549 O O . GLY A 1 190 ? -12.961 28.196 9.251 1.00 57.06 190 GLY A O 1
ATOM 1550 N N . PHE A 1 191 ? -13.352 30.408 9.427 1.00 59.00 191 PHE A N 1
ATOM 1551 C CA . PHE A 1 191 ? -13.462 30.691 8.005 1.00 59.00 191 PHE A CA 1
ATOM 1552 C C . PHE A 1 191 ? -12.052 30.748 7.417 1.00 59.00 191 PHE A C 1
ATOM 1554 O O . PHE A 1 191 ? -11.350 31.755 7.498 1.00 59.00 191 PHE A O 1
ATOM 1561 N N . GLY A 1 192 ? -11.628 29.623 6.852 1.00 63.09 192 GLY A N 1
ATOM 1562 C CA . GLY A 1 192 ? -10.575 29.591 5.852 1.00 63.09 192 GLY A CA 1
ATOM 1563 C C . GLY A 1 192 ? -11.121 29.951 4.468 1.00 63.09 192 GLY A C 1
ATOM 1564 O O . GLY A 1 192 ? -12.289 29.711 4.172 1.00 63.09 192 GLY A O 1
ATOM 1565 N N . ALA A 1 193 ? -10.201 30.428 3.629 1.00 55.53 193 ALA A N 1
ATOM 1566 C CA . ALA A 1 193 ? -10.289 30.634 2.182 1.00 55.53 193 ALA A CA 1
ATOM 1567 C C . ALA A 1 193 ? -10.832 31.987 1.693 1.00 55.53 193 ALA A C 1
ATOM 1569 O O . ALA A 1 193 ? -12.030 32.194 1.564 1.00 55.53 193 ALA A O 1
ATOM 1570 N N . CYS A 1 194 ? -9.889 32.851 1.306 1.00 56.31 194 CYS A N 1
ATOM 1571 C CA . CYS A 1 194 ? -9.859 33.491 -0.012 1.00 56.31 194 CYS A CA 1
ATOM 1572 C C . CYS A 1 194 ? -8.405 33.904 -0.294 1.00 56.31 194 CYS A C 1
ATOM 1574 O O . CYS A 1 194 ? -7.985 35.012 0.024 1.00 56.31 194 CYS A O 1
ATOM 1576 N N . GLY A 1 195 ? -7.619 32.961 -0.817 1.00 59.19 195 GLY A N 1
ATOM 1577 C CA . GLY A 1 195 ? -6.382 33.271 -1.528 1.00 59.19 195 GLY A CA 1
ATOM 1578 C C . GLY A 1 195 ? -6.728 33.465 -3.000 1.00 59.19 195 GLY A C 1
ATOM 1579 O O . GLY A 1 195 ? -7.276 32.549 -3.615 1.00 59.19 195 GLY A O 1
ATOM 1580 N N . GLY A 1 196 ? -6.449 34.657 -3.515 1.00 60.97 196 GLY A N 1
ATOM 1581 C CA . GLY A 1 196 ? -6.391 35.006 -4.931 1.00 60.97 196 GLY A CA 1
ATOM 1582 C C . GLY A 1 196 ? -5.069 35.706 -5.192 1.00 60.97 196 GLY A C 1
ATOM 1583 O O . GLY A 1 196 ? -4.574 36.356 -4.241 1.00 60.97 196 GLY A O 1
#

Foldseek 3Di:
DDDDPDDDPDPDDDPDDPDPDPPPQDPVNVVVVVVVVVVVVVVVVVVVVVVVVVVVVVVVVVVVVVVVVVVVVVVVVVVVVVVVVVVVVVVVVVVVVVVVVVVVVVVVVVVVVVVVVVVVVVVVVVVVVVVVVVVVVVVVVVVVVVVVVVVPPDDDDDDDPPDPDDDDDDDDDDDPDDDDDDDDDDDDDDDDDDDD

Organism: Armillaria ostoyae (NCBI:txid47428)

Secondary structure (DSSP, 8-state):
-PPP------SSPPPP-PPPPP----HHHHHHHHHHHHHHHHHHHHHHHHHHHHHHHHHHHHHHHHHHHHHHHHHHHHHHHHHHHHHHHHHHHHHHHHHHHHHHHHHHHHHHHHHHHHHHHHHHHHHHHHHHHHHHHHHHHHHHHHHHHTT-SS-------SS------------------------PPP------

Sequence (196 aa):
MSSSIEYRHSVTPEPYEPAPMPPELTFEEYEVLVSEQASTEENYLAAMGTHEEWKVEKVKEARLEKLKVDREAWAEKLKVLQKKEEEWKAEEKRQADEKEHLWSADLQQKADATAKKQQDELQKKKEKEEKKAAKKQRKEQKKVEKAMKSRKGKGVVAAVELLREERGMDVDTEGGGRSPWPQQEGEDRGFGACGG

pLDDT: mean 80.27, std 20.14, range [38.84, 98.69]

Radius of gyration: 62.18 Å; chains: 1; bounding box: 109×54×178 Å